Protein AF-0000000067715094 (afdb_homodimer)

Sequence (244 aa):
MAFPVTEDKILAAEETLGRRLPETLRERLLQNNGGEVIDNENNDWILHPVRDDSDRKRLVRTANDIIRETESAREWDNFPENAIAIANDGTGDLIILLPDDDAFYIWSHEDEPLIETELEDAMAFPVTEDKILAAEETLGRRLPETLRERLLQNNGGEVIDNENNDWILHPVRDDSDRKRLVRTANDIIRETESAREWDNFPENAIAIANDGTGDLIILLPDDDAFYIWSHEDEPLIETELEDA

Foldseek 3Di:
DFAADDPVLQVVVCVVLVHHADPVVSVCCRGGFWQWKAKPVRQIKTFQGGADVVDDVSNVVNVRHFVNVQVVLVPQPPPDPSKTFGIDRPPSWTWIHDPPGNWIWIDDSVPDDTDTIDIGHD/DFAADDPVLQVVVCVVLVHHAPPVVSVCCRGGFWQWKAKPVRQIKTFQGGADVVDDVSNVVNVRHFNNVQVVLVPQPPPDPSKTFGIDRPPSWTWIHDPPGNWIWIDDSVPDDTDTIDIGHD

Radius of gyration: 17.44 Å; Cα contacts (8 Å, |Δi|>4): 488; chains: 2; bounding box: 37×49×39 Å

Nearest PDB structures (foldseek):
  3d5p-assembly1_B  TM=8.021E-01  e=8.625E-04  Bacteroides fragilis NCTC 9343
  2icg-assembly1_A  TM=6.748E-01  e=9.219E-03  Listeria innocua
  6qbr-assembly1_A  TM=6.760E-01  e=6.575E-02  Saccharomyces cerevisiae
  8aj2-assembly1_A  TM=6.183E-01  e=2.344E-01  Saccharomyces cerevisiae
  8aj2-assembly2_B  TM=6.299E-01  e=6.633E-01  Saccharomyces cerevisiae

Organism: Corynebacterium glutamicum (strain ATCC 13032 / DSM 20300 / JCM 1318 / BCRC 11384 / CCUG 27702 / LMG 3730 / NBRC 12168 / NCIMB 10025 / NRRL B-2784 / 534) (NCBI:txid196627)

Solvent-accessible surface area (backbone atoms only — not comparable to full-atom values): 12878 Å² total; per-residue (Å²): 113,49,43,60,46,56,69,68,37,52,49,52,48,23,61,76,71,69,45,81,69,43,66,71,55,50,54,44,30,41,61,31,30,26,37,64,28,18,36,79,84,67,46,66,28,30,35,38,12,57,53,34,78,89,44,71,66,47,22,21,74,19,40,70,8,28,65,56,48,20,58,58,44,63,71,42,83,83,49,62,83,75,42,39,39,45,27,36,38,47,79,63,34,30,34,29,33,49,75,91,43,76,57,39,25,39,40,42,72,84,73,50,79,73,39,81,52,47,82,41,80,99,114,51,42,60,47,57,71,69,38,52,50,54,47,24,60,75,72,70,47,81,70,43,66,73,56,49,55,44,30,41,60,31,29,28,36,63,26,18,36,77,84,67,46,66,27,30,35,39,12,55,53,35,78,87,43,72,68,47,22,20,75,20,38,69,10,29,65,56,47,20,59,58,46,62,71,41,84,83,48,63,84,74,40,40,40,44,26,36,37,49,79,64,34,30,34,28,33,49,74,92,44,76,59,39,26,38,41,44,72,84,73,50,79,71,39,79,52,48,82,40,81,99

InterPro domains:
  IPR018958 Knr4/Smi1-like domain [PF09346] (4-113)
  IPR018958 Knr4/Smi1-like domain [SM00860] (4-110)
  IPR037883 Knr4/Smi1-like domain superfamily [G3DSA:3.40.1580.10] (2-121)
  IPR037883 Knr4/Smi1-like domain superfamily [SSF160631] (4-112)

Structure (mmCIF, N/CA/C/O backbone):
data_AF-0000000067715094-model_v1
#
loop_
_entity.id
_entity.type
_entity.pdbx_description
1 polymer 'Knr4/Smi1-like domain-containing protein'
#
loop_
_atom_site.group_PDB
_atom_site.id
_atom_site.type_symbol
_atom_site.label_atom_id
_atom_site.label_alt_id
_atom_site.label_comp_id
_atom_site.label_asym_id
_atom_site.label_entity_id
_atom_site.label_seq_id
_atom_site.pdbx_PDB_ins_code
_atom_site.Cartn_x
_atom_site.Cartn_y
_atom_site.Cartn_z
_atom_site.occupancy
_atom_site.B_iso_or_equiv
_atom_site.auth_seq_id
_atom_site.auth_comp_id
_atom_site.auth_asym_id
_atom_site.auth_atom_id
_atom_site.pdbx_PDB_model_num
ATOM 1 N N . MET A 1 1 ? 6.68 -4 10.086 1 64.44 1 MET A N 1
ATOM 2 C CA . MET A 1 1 ? 6.855 -3.025 11.164 1 64.44 1 MET A CA 1
ATOM 3 C C . MET A 1 1 ? 7.57 -1.777 10.648 1 64.44 1 MET A C 1
ATOM 5 O O . MET A 1 1 ? 8.422 -1.862 9.766 1 64.44 1 MET A O 1
ATOM 9 N N . ALA A 1 2 ? 7.008 -0.615 11.148 1 73.62 2 ALA A N 1
ATOM 10 C CA . ALA A 1 2 ? 7.625 0.664 10.805 1 73.62 2 ALA A CA 1
ATOM 11 C C . ALA A 1 2 ? 9.008 0.789 11.438 1 73.62 2 ALA A C 1
ATOM 13 O O . ALA A 1 2 ? 9.266 0.224 12.5 1 73.62 2 ALA A O 1
ATOM 14 N N . PHE A 1 3 ? 9.945 1.287 10.781 1 85.31 3 PHE A N 1
ATOM 15 C CA . PHE A 1 3 ? 11.328 1.468 11.211 1 85.31 3 PHE A CA 1
ATOM 16 C C . PHE A 1 3 ? 11.773 2.912 11.008 1 85.31 3 PHE A C 1
ATOM 18 O O . PHE A 1 3 ? 11.164 3.652 10.234 1 85.31 3 PHE A O 1
ATOM 25 N N . PRO A 1 4 ? 12.805 3.268 11.812 1 90 4 PRO A N 1
ATOM 26 C CA . PRO A 1 4 ? 13.305 4.633 11.641 1 90 4 PRO A CA 1
ATOM 27 C C . PRO A 1 4 ? 13.883 4.883 10.25 1 90 4 PRO A C 1
ATOM 29 O O . PRO A 1 4 ? 14.344 3.945 9.594 1 90 4 PRO A O 1
ATOM 32 N N . VAL A 1 5 ? 13.695 6.039 9.812 1 95.06 5 VAL A N 1
ATOM 33 C CA . VAL A 1 5 ? 14.297 6.449 8.547 1 95.06 5 VAL A CA 1
ATOM 34 C C . VAL A 1 5 ? 15.211 7.652 8.781 1 95.06 5 VAL A C 1
ATOM 36 O O . VAL A 1 5 ? 15.133 8.312 9.82 1 95.06 5 VAL A O 1
ATOM 39 N N . THR A 1 6 ? 16.062 7.906 7.871 1 96 6 THR A N 1
ATOM 40 C CA . THR A 1 6 ? 17 9.008 8.023 1 96 6 THR A CA 1
ATOM 41 C C . THR A 1 6 ? 16.453 10.281 7.379 1 96 6 THR A C 1
ATOM 43 O O . THR A 1 6 ? 15.578 10.219 6.516 1 96 6 THR A O 1
ATOM 46 N N . GLU A 1 7 ? 17.062 11.398 7.816 1 97.31 7 GLU A N 1
ATOM 47 C CA . GLU A 1 7 ? 16.641 12.719 7.367 1 97.31 7 GLU A CA 1
ATOM 48 C C . GLU A 1 7 ? 16.734 12.844 5.848 1 97.31 7 GLU A C 1
ATOM 50 O O . GLU A 1 7 ? 15.891 13.5 5.227 1 97.31 7 GLU A O 1
ATOM 55 N N . ASP A 1 8 ? 17.688 12.281 5.281 1 98.06 8 ASP A N 1
ATOM 56 C CA . ASP A 1 8 ? 17.891 12.414 3.844 1 98.06 8 ASP A CA 1
ATOM 57 C C . ASP A 1 8 ? 16.719 11.797 3.068 1 98.06 8 ASP A C 1
ATOM 59 O O . ASP A 1 8 ? 16.375 12.273 1.982 1 98.06 8 ASP A O 1
ATOM 63 N N . LYS A 1 9 ? 16.078 10.703 3.561 1 98.25 9 LYS A N 1
ATOM 64 C CA . LYS A 1 9 ? 14.93 10.086 2.904 1 98.25 9 LYS A CA 1
ATOM 65 C C . LYS A 1 9 ? 13.703 10.992 2.977 1 98.25 9 LYS A C 1
ATOM 67 O O . LYS A 1 9 ? 12.938 11.078 2.02 1 98.25 9 LYS A O 1
ATOM 72 N N . ILE A 1 10 ? 13.547 11.672 4.098 1 98.38 10 ILE A N 1
ATOM 73 C CA . ILE A 1 10 ? 12.438 12.609 4.262 1 98.38 10 ILE A CA 1
ATOM 74 C C . ILE A 1 10 ? 12.617 13.797 3.314 1 98.38 10 ILE A C 1
ATOM 76 O O . ILE A 1 10 ? 11.672 14.211 2.643 1 98.38 10 ILE A O 1
ATOM 80 N N . LEU A 1 11 ? 13.82 14.266 3.238 1 98.25 11 LEU A N 1
ATOM 81 C CA . LEU A 1 11 ? 14.117 15.391 2.352 1 98.25 11 LEU A CA 1
ATOM 82 C C . LEU A 1 11 ? 13.859 15.016 0.896 1 98.25 11 LEU A C 1
ATOM 84 O O . LEU A 1 11 ? 13.336 15.82 0.125 1 98.25 11 LEU A O 1
ATOM 88 N N . ALA A 1 12 ? 14.25 13.828 0.509 1 98.06 12 ALA A N 1
ATOM 89 C CA . ALA A 1 12 ? 14.016 13.352 -0.852 1 98.06 12 ALA A CA 1
ATOM 90 C C . ALA A 1 12 ? 12.531 13.312 -1.174 1 98.06 12 ALA A C 1
ATOM 92 O O . ALA A 1 12 ? 12.109 13.711 -2.266 1 98.06 12 ALA A O 1
ATOM 93 N N . ALA A 1 13 ? 11.742 12.82 -0.264 1 98.12 13 ALA A N 1
ATOM 94 C CA . ALA A 1 13 ? 10.289 12.797 -0.449 1 98.12 13 ALA A CA 1
ATOM 95 C C . ALA A 1 13 ? 9.734 14.211 -0.599 1 98.12 13 ALA A C 1
ATOM 97 O O . ALA A 1 13 ? 8.906 14.469 -1.478 1 98.12 13 ALA A O 1
ATOM 98 N N . GLU A 1 14 ? 10.188 15.109 0.302 1 98.31 14 GLU A N 1
ATOM 99 C CA . GLU A 1 14 ? 9.727 16.5 0.275 1 98.31 14 GLU A CA 1
ATOM 100 C C . GLU A 1 14 ? 10.055 17.156 -1.057 1 98.31 14 GLU A C 1
ATOM 102 O O . GLU A 1 14 ? 9.25 17.922 -1.595 1 98.31 14 GLU A O 1
ATOM 107 N N . GLU A 1 15 ? 11.203 16.875 -1.541 1 98.06 15 GLU A N 1
ATOM 108 C CA . GLU A 1 15 ? 11.602 17.406 -2.838 1 98.06 15 GLU A CA 1
ATOM 109 C C . GLU A 1 15 ? 10.672 16.922 -3.945 1 98.06 15 GLU A C 1
ATOM 111 O O . GLU A 1 15 ? 10.227 17.719 -4.781 1 98.06 15 GLU A O 1
ATOM 116 N N . THR A 1 16 ? 10.398 15.672 -3.98 1 97.25 16 THR A N 1
ATOM 117 C CA . THR A 1 16 ? 9.531 15.078 -4.992 1 97.25 16 THR A CA 1
ATOM 118 C C . THR A 1 16 ? 8.109 15.625 -4.875 1 97.25 16 THR A C 1
ATOM 120 O O . THR A 1 16 ? 7.449 15.883 -5.883 1 97.25 16 THR A O 1
ATOM 123 N N . LEU A 1 17 ? 7.613 15.797 -3.639 1 97.06 17 LEU A N 1
ATOM 124 C CA . LEU A 1 17 ? 6.254 16.25 -3.361 1 97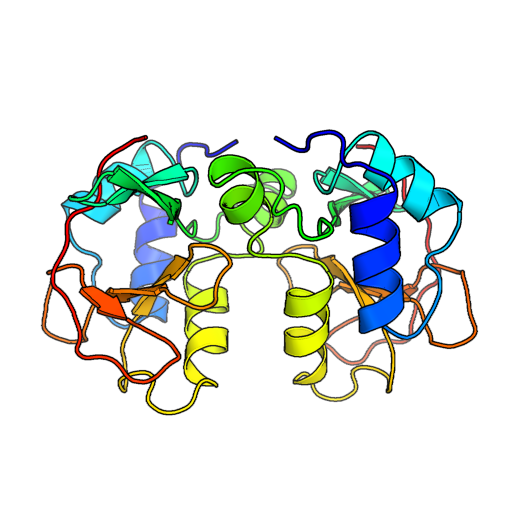.06 17 LEU A CA 1
ATOM 125 C C . LEU A 1 17 ? 6.113 17.734 -3.607 1 97.06 17 LEU A C 1
ATOM 127 O O . LEU A 1 17 ? 5 18.25 -3.756 1 97.06 17 LEU A O 1
ATOM 131 N N . GLY A 1 18 ? 7.18 18.406 -3.586 1 96.19 18 GLY A N 1
ATOM 132 C CA . GLY A 1 18 ? 7.188 19.828 -3.875 1 96.19 18 GLY A CA 1
ATOM 133 C C . GLY A 1 18 ? 6.855 20.688 -2.664 1 96.19 18 GLY A C 1
ATOM 134 O O . GLY A 1 18 ? 6.406 21.828 -2.807 1 96.19 18 GLY A O 1
ATOM 135 N N . ARG A 1 19 ? 6.938 20.156 -1.498 1 96.19 19 ARG A N 1
ATOM 136 C CA . ARG A 1 19 ? 6.734 20.906 -0.272 1 96.19 19 ARG A CA 1
ATOM 137 C C . ARG A 1 19 ? 7.324 20.188 0.931 1 96.19 19 ARG A C 1
ATOM 139 O O . ARG A 1 19 ? 7.512 18.969 0.896 1 96.19 19 ARG A O 1
ATOM 146 N N . ARG A 1 20 ? 7.551 20.984 1.959 1 96.88 20 ARG A N 1
ATOM 147 C CA . ARG A 1 20 ? 7.98 20.391 3.227 1 96.88 20 ARG A CA 1
ATOM 148 C C . ARG A 1 20 ? 6.812 19.734 3.951 1 96.88 20 ARG A C 1
ATOM 150 O O . ARG A 1 20 ? 5.688 20.234 3.916 1 96.88 20 ARG A O 1
ATOM 157 N N . LEU A 1 21 ? 7.152 18.641 4.617 1 98.12 21 LEU A N 1
ATOM 158 C CA . LEU A 1 21 ? 6.16 18.016 5.484 1 98.12 21 LEU A CA 1
ATOM 159 C C . LEU A 1 21 ? 6.078 18.719 6.828 1 98.12 21 LEU A C 1
ATOM 161 O O . LEU A 1 21 ? 7.07 19.297 7.297 1 98.12 21 LEU A O 1
ATOM 165 N N . PRO A 1 22 ? 4.848 18.719 7.395 1 98.06 22 PRO A N 1
ATOM 166 C CA . PRO A 1 22 ? 4.758 19.297 8.742 1 98.06 22 PRO A CA 1
ATOM 167 C C . PRO A 1 22 ? 5.773 18.688 9.711 1 98.06 22 PRO A C 1
ATOM 169 O O . PRO A 1 22 ? 6.066 17.484 9.633 1 98.06 22 PRO A O 1
ATOM 172 N N . GLU A 1 23 ? 6.277 19.484 10.641 1 97.12 23 GLU A N 1
ATOM 173 C CA . GLU A 1 23 ? 7.316 19.062 11.57 1 97.12 23 GLU A CA 1
ATOM 174 C C . GLU A 1 23 ? 6.871 17.828 12.359 1 97.12 23 GLU A C 1
ATOM 176 O O . GLU A 1 23 ? 7.66 16.906 12.586 1 97.12 23 GLU A O 1
ATOM 181 N N . THR A 1 24 ? 5.633 17.844 12.797 1 96.12 24 THR A N 1
ATOM 182 C CA . THR A 1 24 ? 5.105 16.734 13.57 1 96.12 24 THR A CA 1
ATOM 183 C C . THR A 1 24 ? 5.164 15.438 12.758 1 96.12 24 THR A C 1
ATOM 185 O O . THR A 1 24 ? 5.484 14.375 13.297 1 96.12 24 THR A O 1
ATOM 188 N N . LEU A 1 25 ? 4.859 15.516 11.516 1 97.69 25 LEU A N 1
ATOM 189 C CA . LEU A 1 25 ? 4.918 14.352 10.648 1 97.69 25 LEU A CA 1
ATOM 190 C C . LEU A 1 25 ? 6.359 13.922 10.406 1 97.69 25 LEU A C 1
ATOM 192 O O . LEU A 1 25 ? 6.672 12.727 10.438 1 97.69 25 LEU A O 1
ATOM 196 N N . ARG A 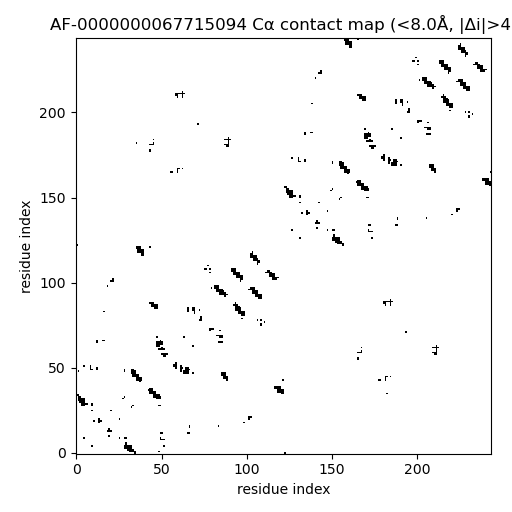1 26 ? 7.234 14.883 10.18 1 97.62 26 ARG A N 1
ATOM 197 C CA . ARG A 1 26 ? 8.656 14.594 9.992 1 97.62 26 ARG A CA 1
ATOM 198 C C . ARG A 1 26 ? 9.211 13.82 11.18 1 97.62 26 ARG A C 1
ATOM 200 O O . ARG A 1 26 ? 9.883 12.797 11.008 1 97.62 26 ARG A O 1
ATOM 207 N N . GLU A 1 27 ? 8.945 14.273 12.32 1 96.62 27 GLU A N 1
ATOM 208 C CA . GLU A 1 27 ? 9.453 13.641 13.539 1 96.62 27 GLU A CA 1
ATOM 209 C C . GLU A 1 27 ? 8.906 12.227 13.688 1 96.62 27 GLU A C 1
ATOM 211 O O . GLU A 1 27 ? 9.641 11.32 14.094 1 96.62 27 GLU A O 1
ATOM 216 N N . ARG A 1 28 ? 7.641 12.102 13.383 1 96.38 28 ARG A N 1
ATOM 217 C CA . ARG A 1 28 ? 7.023 10.781 13.477 1 96.38 28 ARG A CA 1
ATOM 218 C C . ARG A 1 28 ? 7.672 9.805 12.5 1 96.38 28 ARG A C 1
ATOM 220 O O . ARG A 1 28 ? 7.941 8.656 12.852 1 96.38 28 ARG A O 1
ATOM 227 N N . LEU A 1 29 ? 7.926 10.25 11.32 1 97.38 29 LEU A N 1
ATOM 228 C CA . LEU A 1 29 ? 8.523 9.406 10.297 1 97.38 29 LEU A CA 1
ATOM 229 C C . LEU A 1 29 ? 9.961 9.055 10.656 1 97.38 29 LEU A C 1
ATOM 231 O O . LEU A 1 29 ? 10.414 7.938 10.391 1 97.38 29 LEU A O 1
ATOM 235 N N . LEU A 1 30 ? 10.688 9.961 11.266 1 97.31 30 LEU A N 1
ATOM 236 C CA . LEU A 1 30 ? 12.062 9.719 11.68 1 97.31 30 LEU A CA 1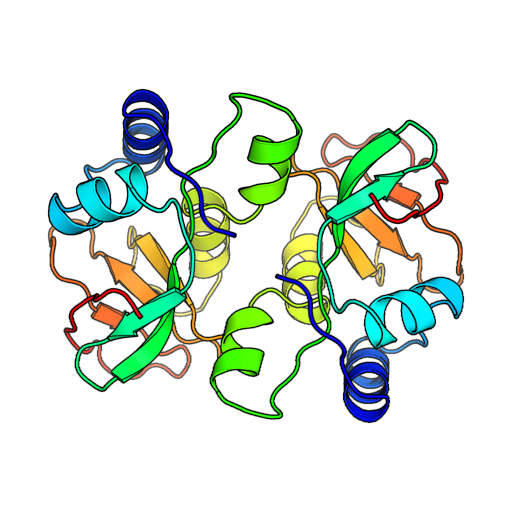
ATOM 237 C C . LEU A 1 30 ? 12.133 8.57 12.68 1 97.31 30 LEU A C 1
ATOM 239 O O . LEU A 1 30 ? 13.086 7.781 12.656 1 97.31 30 LEU A O 1
ATOM 243 N N . GLN A 1 31 ? 11.102 8.469 13.492 1 95.5 31 GLN A N 1
ATOM 244 C CA . GLN A 1 31 ? 11.086 7.453 14.531 1 95.5 31 GLN A CA 1
ATOM 245 C C . GLN A 1 31 ? 10.445 6.16 14.031 1 95.5 31 GLN A C 1
ATOM 247 O O . GLN A 1 31 ? 10.93 5.066 14.32 1 95.5 31 GLN A O 1
ATOM 252 N N . ASN A 1 32 ? 9.367 6.379 13.422 1 95.44 32 ASN A N 1
ATOM 253 C CA . ASN A 1 32 ? 8.57 5.285 12.875 1 95.44 32 ASN A CA 1
ATOM 254 C C . ASN A 1 32 ? 8.078 5.602 11.469 1 95.44 32 ASN A C 1
ATOM 256 O O . ASN A 1 32 ? 7.039 6.246 11.305 1 95.44 32 ASN A O 1
ATOM 260 N N . ASN A 1 33 ? 8.797 5.121 10.477 1 97.25 33 ASN A N 1
ATOM 261 C CA . ASN A 1 33 ? 8.5 5.391 9.078 1 97.25 33 ASN A CA 1
ATOM 262 C C . ASN A 1 33 ? 7.297 4.582 8.594 1 97.25 33 ASN A C 1
ATOM 264 O O . ASN A 1 33 ? 7.453 3.473 8.078 1 97.25 33 ASN A O 1
ATOM 268 N N . GLY A 1 34 ? 6.129 5.195 8.711 1 95.69 34 GLY A N 1
ATOM 269 C CA . GLY A 1 34 ? 4.879 4.508 8.414 1 95.69 34 GLY A CA 1
ATOM 270 C C . GLY A 1 34 ? 4.23 3.896 9.641 1 95.69 34 GLY A C 1
ATOM 271 O O . GLY A 1 34 ? 4.281 4.473 10.727 1 95.69 34 GLY A O 1
ATOM 272 N N . GLY A 1 35 ? 3.449 2.93 9.406 1 92.5 35 GLY A N 1
ATOM 273 C CA . GLY A 1 35 ? 2.832 2.238 10.523 1 92.5 35 GLY A CA 1
ATOM 274 C C . GLY A 1 35 ? 1.448 2.76 10.859 1 92.5 35 GLY A C 1
ATOM 275 O O . GLY A 1 35 ? 0.852 3.5 10.078 1 92.5 35 GLY A O 1
ATOM 276 N N . GLU A 1 36 ? 1.031 2.283 12.039 1 94.12 36 GLU A N 1
ATOM 277 C CA . GLU A 1 36 ? -0.335 2.592 12.453 1 94.12 36 GLU A CA 1
ATOM 278 C C . GLU A 1 36 ? -0.388 3.879 13.266 1 94.12 36 GLU A C 1
ATOM 280 O O . GLU A 1 36 ? 0.445 4.094 14.148 1 94.12 36 GLU A O 1
ATOM 285 N N . VAL A 1 37 ? -1.375 4.742 12.93 1 95.56 37 VAL A N 1
ATOM 286 C CA . VAL A 1 37 ? -1.654 5.965 13.68 1 95.56 37 VAL A CA 1
ATOM 287 C C . VAL A 1 37 ? -3.154 6.078 13.945 1 95.56 37 VAL A C 1
ATOM 289 O O . VAL A 1 37 ? -3.951 5.344 13.359 1 95.56 37 VAL A O 1
ATOM 292 N N . ILE A 1 38 ? -3.479 6.941 14.883 1 96.81 38 ILE A N 1
ATOM 293 C CA . ILE A 1 38 ? -4.883 7.207 15.172 1 96.81 38 ILE A CA 1
ATOM 294 C C . ILE A 1 38 ? -5.176 8.695 15 1 96.81 38 ILE A C 1
ATOM 296 O O . ILE A 1 38 ? -4.297 9.531 15.219 1 96.81 38 ILE A O 1
ATOM 300 N N . ASP A 1 39 ? -6.383 8.938 14.57 1 96.94 39 ASP A N 1
ATOM 301 C CA . ASP A 1 39 ? -6.789 10.336 14.461 1 96.94 39 ASP A CA 1
ATOM 302 C C . ASP A 1 39 ? -7.41 10.828 15.773 1 96.94 39 ASP A C 1
ATOM 304 O O . ASP A 1 39 ? -7.367 10.125 16.781 1 96.94 39 ASP A O 1
ATOM 308 N N . ASN A 1 40 ? -7.859 12.102 15.75 1 95.69 40 ASN A N 1
ATOM 309 C CA . ASN A 1 40 ? -8.359 12.711 16.984 1 95.69 40 ASN A CA 1
ATOM 310 C C . ASN A 1 40 ? -9.617 12.008 17.484 1 95.69 40 ASN A C 1
ATOM 312 O O . ASN A 1 40 ? -10.023 12.195 18.625 1 95.69 40 ASN A O 1
ATOM 316 N N . GLU A 1 41 ? -10.305 11.219 16.625 1 95.5 41 GLU A N 1
ATOM 317 C CA . GLU A 1 41 ? -11.477 10.453 17.031 1 95.5 41 GLU A CA 1
ATOM 318 C C . GLU A 1 41 ? -11.117 9 17.312 1 95.5 41 GLU A C 1
ATOM 320 O O . GLU A 1 41 ? -12 8.148 17.422 1 95.5 41 GLU A O 1
ATOM 325 N N . ASN A 1 42 ? -9.906 8.633 17.344 1 95.31 42 ASN A N 1
ATOM 326 C CA . ASN A 1 42 ? -9.352 7.328 17.672 1 95.31 42 ASN A CA 1
ATOM 327 C C . ASN A 1 42 ? -9.594 6.309 16.562 1 95.31 42 ASN A C 1
ATOM 329 O O . ASN A 1 42 ? -9.68 5.109 16.828 1 95.31 42 ASN A O 1
ATOM 333 N N . ASN A 1 43 ? -9.836 6.887 15.398 1 95.88 43 ASN A N 1
ATOM 334 C CA . ASN A 1 43 ? -9.891 5.98 14.25 1 95.88 43 ASN A CA 1
ATOM 335 C C . ASN A 1 43 ? -8.492 5.566 13.797 1 95.88 43 ASN A C 1
ATOM 337 O O . ASN A 1 43 ? -7.578 6.391 13.773 1 95.88 43 ASN A O 1
ATOM 341 N N . ASP A 1 44 ? -8.398 4.297 13.422 1 96.06 44 ASP A N 1
ATOM 342 C CA . ASP A 1 44 ? -7.117 3.752 13 1 96.06 44 ASP A CA 1
ATOM 343 C C . ASP A 1 44 ? -6.816 4.117 11.547 1 96.06 44 ASP A C 1
ATOM 345 O O . ASP A 1 44 ? -7.707 4.078 10.695 1 96.06 44 ASP A O 1
ATOM 349 N N . TRP A 1 45 ? -5.543 4.445 11.281 1 96.56 45 TRP A N 1
ATOM 350 C CA . TRP A 1 45 ? -5.023 4.734 9.945 1 96.56 45 TRP A CA 1
ATOM 351 C C . TRP A 1 45 ? -3.658 4.09 9.742 1 96.56 45 TRP A C 1
ATOM 353 O O . TRP A 1 45 ? -2.939 3.824 10.711 1 96.56 45 TRP A O 1
ATOM 363 N N . ILE A 1 46 ? -3.346 3.773 8.523 1 95.56 46 ILE A N 1
ATOM 364 C CA . ILE A 1 46 ? -1.979 3.404 8.172 1 95.56 46 ILE A CA 1
ATOM 365 C C . ILE A 1 46 ? -1.258 4.602 7.562 1 95.56 46 ILE A C 1
ATOM 367 O O . ILE A 1 46 ? -1.676 5.121 6.523 1 95.56 46 ILE A O 1
ATOM 371 N N . LEU A 1 47 ? -0.229 5.035 8.273 1 97.19 47 LEU A N 1
ATOM 372 C CA . LEU A 1 47 ? 0.611 6.121 7.781 1 97.19 47 LEU A CA 1
ATOM 373 C C . LEU A 1 47 ? 1.529 5.629 6.668 1 97.19 47 LEU A C 1
ATOM 375 O O . LEU A 1 47 ? 2.207 4.609 6.816 1 97.19 47 LEU A O 1
ATOM 379 N N . HIS A 1 48 ? 1.503 6.344 5.547 1 97.5 48 HIS A N 1
ATOM 380 C CA . HIS A 1 48 ? 2.402 5.984 4.453 1 97.5 48 HIS A CA 1
ATOM 381 C C . HIS A 1 48 ? 3.846 6.34 4.789 1 97.5 48 HIS A C 1
ATOM 383 O O . HIS A 1 48 ? 4.125 7.453 5.238 1 97.5 48 HIS A O 1
ATOM 389 N N . PRO A 1 49 ? 4.734 5.41 4.559 1 97.69 49 PRO A N 1
ATOM 390 C CA . PRO A 1 49 ? 6.148 5.719 4.785 1 97.69 49 PRO A CA 1
ATOM 391 C C . PRO A 1 49 ? 6.75 6.586 3.68 1 97.69 49 PRO A C 1
ATOM 393 O O . PRO A 1 49 ? 6.125 6.777 2.633 1 97.69 49 PRO A O 1
ATOM 396 N N . VAL A 1 50 ? 7.875 7.18 4 1 98.25 50 VAL A N 1
ATOM 397 C CA . VAL A 1 50 ? 8.711 7.684 2.918 1 98.25 50 VAL A CA 1
ATOM 398 C C . VAL A 1 50 ? 9.602 6.559 2.391 1 98.25 50 VAL A C 1
ATOM 400 O O . VAL A 1 50 ? 9.977 5.652 3.137 1 98.25 50 VAL A O 1
ATOM 403 N N . ARG A 1 51 ? 9.898 6.684 1.142 1 97.38 51 ARG A N 1
ATOM 404 C CA . ARG A 1 51 ? 10.727 5.668 0.5 1 97.38 51 ARG A CA 1
ATOM 405 C C . ARG A 1 51 ? 12.102 5.59 1.154 1 97.38 51 ARG A C 1
ATOM 407 O O . ARG A 1 51 ? 12.727 6.617 1.42 1 97.38 51 ARG A O 1
ATOM 414 N N . ASP A 1 52 ? 12.523 4.395 1.503 1 97.38 52 ASP A N 1
ATOM 415 C CA . ASP A 1 52 ? 13.844 4.137 2.064 1 97.38 52 ASP A CA 1
ATOM 416 C C . ASP A 1 52 ? 14.617 3.129 1.218 1 97.38 52 ASP A C 1
ATOM 418 O O . ASP A 1 52 ? 14.414 1.919 1.349 1 97.38 52 ASP A O 1
ATOM 422 N N . ASP A 1 53 ? 15.492 3.629 0.418 1 94.94 53 ASP A N 1
ATOM 423 C CA . ASP A 1 53 ? 16.234 2.775 -0.496 1 94.94 53 ASP A CA 1
ATOM 424 C C . ASP A 1 53 ? 17.625 2.465 0.06 1 94.94 53 ASP A C 1
ATOM 426 O O . ASP A 1 53 ? 18.562 2.221 -0.701 1 94.94 53 ASP A O 1
ATOM 430 N N . SER A 1 54 ? 17.781 2.557 1.416 1 94.81 54 SER A N 1
ATOM 431 C CA . SER A 1 54 ? 19.078 2.297 2.041 1 94.81 54 SER A CA 1
ATOM 432 C C . SER A 1 54 ? 19.5 0.845 1.849 1 94.81 54 SER A C 1
ATOM 434 O O . SER A 1 54 ? 20.703 0.543 1.799 1 94.81 54 SER A O 1
ATOM 436 N N . ASP A 1 55 ? 18.594 -0.071 1.873 1 93.31 55 ASP A N 1
ATOM 437 C CA . ASP A 1 55 ? 18.812 -1.462 1.492 1 93.31 55 ASP A CA 1
ATOM 438 C C . ASP A 1 55 ? 17.562 -2.07 0.873 1 93.31 55 ASP A C 1
ATOM 440 O O . ASP A 1 55 ? 16.5 -1.441 0.864 1 93.31 55 ASP A O 1
ATOM 444 N N . ARG A 1 56 ? 17.734 -3.264 0.335 1 91.88 56 ARG A N 1
ATOM 445 C CA . ARG A 1 56 ? 16.672 -3.889 -0.44 1 91.88 56 ARG A CA 1
ATOM 446 C C . ARG A 1 56 ? 15.445 -4.148 0.426 1 91.88 56 ARG A C 1
ATOM 448 O O . ARG A 1 56 ? 14.312 -3.926 -0.01 1 91.88 56 ARG A O 1
ATOM 455 N N . LYS A 1 57 ? 15.609 -4.617 1.626 1 91.31 57 LYS A N 1
ATOM 456 C CA . LYS A 1 57 ? 14.5 -4.93 2.527 1 91.31 57 LYS A CA 1
ATOM 457 C C . LYS A 1 57 ? 13.703 -3.676 2.875 1 91.31 57 LYS A C 1
ATOM 459 O O . LYS A 1 57 ? 12.469 -3.693 2.861 1 91.31 57 LYS A O 1
ATOM 464 N N . ARG A 1 58 ? 14.406 -2.6 3.164 1 93.5 58 ARG A N 1
ATOM 465 C CA . ARG A 1 58 ? 13.75 -1.336 3.482 1 93.5 58 ARG A CA 1
ATOM 466 C C . ARG A 1 58 ? 13.031 -0.772 2.266 1 93.5 58 ARG A C 1
ATOM 468 O O . ARG A 1 58 ? 11.938 -0.216 2.389 1 93.5 58 ARG A O 1
ATOM 475 N N . LEU A 1 59 ? 13.633 -0.935 1.127 1 95.12 59 LEU A N 1
ATOM 476 C CA . LEU A 1 59 ? 12.992 -0.49 -0.105 1 95.12 59 LEU A CA 1
ATOM 477 C C . LEU A 1 59 ? 11.664 -1.204 -0.314 1 95.12 59 LEU A C 1
ATOM 479 O O . LEU A 1 59 ? 10.641 -0.562 -0.577 1 95.12 59 LEU A O 1
ATOM 483 N N . VAL A 1 60 ? 11.68 -2.445 -0.155 1 94.12 60 VAL A N 1
ATOM 484 C CA . VAL A 1 60 ? 10.5 -3.279 -0.358 1 94.12 60 VAL A CA 1
ATOM 485 C C . VAL A 1 60 ? 9.438 -2.934 0.685 1 94.12 60 VAL A C 1
ATOM 487 O O . VAL A 1 60 ? 8.258 -2.82 0.36 1 94.12 60 VAL A O 1
ATOM 490 N N . ARG A 1 61 ? 9.891 -2.678 1.885 1 92.69 61 ARG A N 1
ATOM 491 C CA . ARG A 1 61 ? 8.977 -2.402 2.988 1 92.69 61 ARG A CA 1
ATOM 492 C C . ARG A 1 61 ? 8.336 -1.026 2.838 1 92.69 61 ARG A C 1
ATOM 494 O O . ARG A 1 61 ? 7.32 -0.736 3.475 1 92.69 61 ARG A O 1
ATOM 501 N N . THR A 1 62 ? 8.93 -0.172 2.049 1 96 62 THR A N 1
ATOM 502 C CA . THR A 1 62 ? 8.398 1.174 1.854 1 96 62 THR A CA 1
ATOM 503 C C . THR A 1 62 ? 7.887 1.352 0.427 1 96 62 THR A C 1
ATOM 505 O O . THR A 1 62 ? 7.816 2.475 -0.078 1 96 62 THR A O 1
ATOM 508 N N . ALA A 1 63 ? 7.551 0.172 -0.211 1 94 63 ALA A N 1
ATOM 509 C CA . ALA A 1 63 ? 7.102 0.186 -1.602 1 94 63 ALA A CA 1
ATOM 510 C C . ALA A 1 63 ? 5.855 1.05 -1.768 1 94 63 ALA A C 1
ATOM 512 O O . ALA A 1 63 ? 5.691 1.724 -2.787 1 94 63 ALA A O 1
ATOM 513 N N . ASN A 1 64 ? 4.98 1.027 -0.761 1 94.31 64 ASN A N 1
ATOM 514 C CA . ASN A 1 64 ? 3.787 1.865 -0.776 1 94.31 64 ASN A CA 1
ATOM 515 C C . ASN A 1 64 ? 4.004 3.162 -0.002 1 94.31 64 ASN A C 1
ATOM 517 O O . ASN A 1 64 ? 3.305 3.43 0.978 1 94.31 64 ASN A O 1
ATOM 521 N N . ASP A 1 65 ? 4.91 3.971 -0.551 1 96.81 65 ASP A N 1
ATOM 522 C CA . ASP A 1 65 ? 5.336 5.184 0.139 1 96.81 65 ASP A CA 1
ATOM 523 C C . ASP A 1 65 ? 4.398 6.348 -0.168 1 96.81 65 ASP A C 1
ATOM 525 O O . ASP A 1 65 ? 3.457 6.207 -0.953 1 96.81 65 ASP A O 1
ATOM 529 N N . ILE A 1 66 ? 4.668 7.484 0.434 1 98.12 66 ILE A N 1
ATOM 530 C CA . ILE A 1 66 ? 3.803 8.656 0.382 1 98.12 66 ILE A CA 1
ATOM 531 C C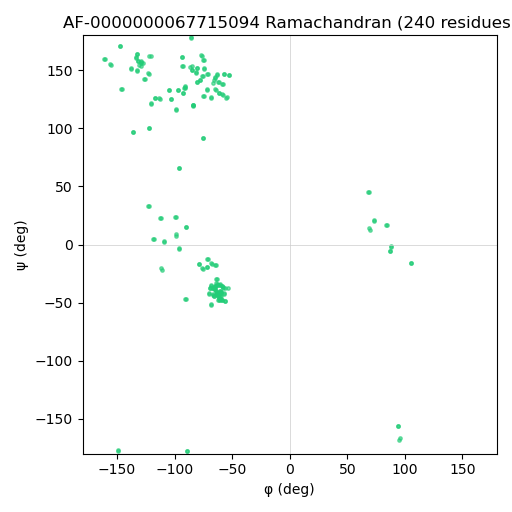 . ILE A 1 66 ? 3.672 9.141 -1.061 1 98.12 66 ILE A C 1
ATOM 533 O O . ILE A 1 66 ? 2.598 9.57 -1.482 1 98.12 66 ILE A O 1
ATOM 537 N N . ILE A 1 67 ? 4.734 9.016 -1.826 1 97.06 67 ILE A N 1
ATOM 538 C CA . ILE A 1 67 ? 4.715 9.5 -3.203 1 97.06 67 ILE A CA 1
ATOM 539 C C . ILE A 1 67 ? 3.775 8.633 -4.039 1 97.06 67 ILE A C 1
ATOM 541 O O . ILE A 1 67 ? 2.887 9.156 -4.719 1 97.06 67 ILE A O 1
ATOM 545 N N . ARG A 1 68 ? 3.969 7.379 -3.979 1 94.75 68 ARG A N 1
ATOM 546 C CA . ARG A 1 68 ? 3.139 6.445 -4.73 1 94.75 68 ARG A CA 1
ATOM 547 C C . ARG A 1 68 ? 1.67 6.586 -4.348 1 94.75 68 ARG A C 1
ATOM 549 O O . ARG A 1 68 ? 0.797 6.633 -5.219 1 94.75 68 ARG A O 1
ATOM 556 N N . GLU A 1 69 ? 1.387 6.621 -3.059 1 96.12 69 GLU A N 1
ATOM 557 C CA . GLU A 1 69 ? 0.015 6.715 -2.566 1 96.12 69 GLU A CA 1
ATOM 558 C C . GLU A 1 69 ? -0.63 8.039 -2.973 1 96.12 69 GLU A C 1
ATOM 560 O O . GLU A 1 69 ? -1.826 8.086 -3.266 1 96.12 69 GLU A O 1
ATOM 565 N N . THR A 1 70 ? 0.149 9.094 -2.975 1 97.31 70 THR A N 1
ATOM 566 C CA . THR A 1 70 ? -0.351 10.391 -3.414 1 97.31 70 THR A CA 1
ATOM 567 C C . THR A 1 70 ? -0.697 10.359 -4.898 1 97.31 70 THR A C 1
ATOM 569 O O . THR A 1 70 ? -1.75 10.859 -5.305 1 97.31 70 THR A O 1
ATOM 572 N N . GLU A 1 71 ? 0.17 9.773 -5.707 1 93.81 71 GLU A N 1
ATOM 573 C CA . GLU A 1 71 ? -0.09 9.664 -7.137 1 93.81 71 GLU A CA 1
ATOM 574 C C . GLU A 1 71 ? -1.353 8.852 -7.41 1 93.81 71 GLU A C 1
ATOM 576 O O . GLU A 1 71 ? -2.16 9.219 -8.266 1 93.81 71 GLU A O 1
ATOM 581 N N . SER A 1 72 ? -1.509 7.809 -6.703 1 92.56 72 SER A N 1
ATOM 582 C CA . SER A 1 72 ? -2.713 6.996 -6.824 1 92.56 72 SER A CA 1
ATOM 583 C C . SER A 1 72 ? -3.957 7.785 -6.434 1 92.56 72 SER A C 1
ATOM 585 O O . SER A 1 72 ? -4.996 7.684 -7.086 1 92.56 72 SER A O 1
ATOM 587 N N . ALA A 1 73 ? -3.854 8.57 -5.34 1 94.81 73 ALA A N 1
ATOM 588 C CA . ALA A 1 73 ? -4.98 9.352 -4.84 1 94.81 73 ALA A CA 1
ATOM 589 C C . ALA A 1 73 ? -5.41 10.406 -5.859 1 94.81 73 ALA A C 1
ATOM 591 O O . ALA A 1 73 ? -6.594 10.734 -5.957 1 94.81 73 ALA A O 1
ATOM 592 N N . ARG A 1 74 ? -4.5 10.836 -6.609 1 93.5 74 ARG A N 1
ATOM 593 C CA . ARG A 1 74 ? -4.762 11.891 -7.582 1 93.5 74 ARG A CA 1
ATOM 594 C C . ARG A 1 74 ? -5.684 11.398 -8.695 1 93.5 74 ARG A C 1
ATOM 596 O O . ARG A 1 74 ? -6.25 12.195 -9.438 1 93.5 74 ARG A O 1
ATOM 603 N N . GLU A 1 75 ? -5.805 10.094 -8.781 1 89.12 75 GLU A N 1
ATOM 604 C CA . GLU A 1 75 ? -6.688 9.516 -9.789 1 89.12 75 GLU A CA 1
ATOM 605 C C . GLU A 1 75 ? -8.148 9.586 -9.352 1 89.12 75 GLU A C 1
ATOM 607 O O . GLU A 1 75 ? -9.055 9.383 -10.164 1 89.12 75 GLU A O 1
ATOM 612 N N . TRP A 1 76 ? -8.383 9.805 -8.062 1 89.56 76 TRP A N 1
ATOM 613 C CA . TRP A 1 76 ? -9.75 9.914 -7.562 1 89.56 76 TRP A CA 1
ATOM 614 C C . TRP A 1 76 ? -10.391 11.227 -8.016 1 89.56 76 TRP A C 1
ATOM 616 O O . TRP A 1 76 ? -9.734 12.266 -8.031 1 89.56 76 TRP A O 1
ATOM 626 N N . ASP A 1 77 ? -11.695 11.031 -8.211 1 87.44 77 ASP A N 1
ATOM 627 C CA . ASP A 1 77 ? -12.445 12.242 -8.547 1 87.44 77 ASP A CA 1
ATOM 628 C C . ASP A 1 77 ? -12.508 13.195 -7.352 1 87.44 77 ASP A C 1
ATOM 630 O O . ASP A 1 77 ? -12.633 12.758 -6.207 1 87.44 77 ASP A O 1
ATOM 634 N N . ASN A 1 78 ? -12.148 14.375 -7.469 1 91 78 ASN A N 1
ATOM 635 C CA . ASN A 1 78 ? -12.344 15.438 -6.488 1 91 78 ASN A CA 1
ATOM 636 C C . ASN A 1 78 ? -11.195 15.484 -5.48 1 91 78 ASN A C 1
ATOM 638 O O . ASN A 1 78 ? -11.312 16.125 -4.434 1 91 78 ASN A O 1
ATOM 642 N N . PHE A 1 79 ? -10.25 14.508 -5.672 1 95.88 79 PHE A N 1
ATOM 643 C CA . PHE A 1 79 ? -9.07 14.695 -4.844 1 95.88 79 PHE A CA 1
ATOM 644 C C . PHE A 1 79 ? -8.477 16.078 -5.055 1 95.88 79 PHE A C 1
ATOM 646 O O . PHE A 1 79 ? -8.234 16.5 -6.191 1 95.88 79 PHE A O 1
ATOM 653 N N . PRO A 1 80 ? -8.266 16.844 -3.967 1 96.25 80 PRO A N 1
ATOM 654 C CA . PRO A 1 80 ? -7.828 18.234 -4.137 1 96.25 80 PRO A CA 1
ATOM 655 C C . PRO A 1 80 ? -6.516 18.344 -4.906 1 96.25 80 PRO A C 1
ATOM 657 O O . PRO A 1 80 ? -5.586 17.578 -4.672 1 96.25 80 PRO A O 1
ATOM 660 N N . GLU A 1 81 ? -6.48 19.297 -5.777 1 95 81 GLU A N 1
ATOM 661 C CA . GLU A 1 81 ? -5.273 19.547 -6.562 1 95 81 GLU A CA 1
ATOM 662 C C . GLU A 1 81 ? -4.074 19.828 -5.66 1 95 81 GLU A C 1
ATOM 664 O O . GLU A 1 81 ? -4.18 20.609 -4.715 1 95 81 GLU A O 1
ATOM 669 N N . ASN A 1 82 ? -2.975 19.125 -5.887 1 95.81 82 ASN A N 1
ATOM 670 C CA . ASN A 1 82 ? -1.684 19.312 -5.238 1 95.81 82 ASN A CA 1
ATOM 671 C C . ASN A 1 82 ? -1.73 18.906 -3.77 1 95.81 82 ASN A C 1
ATOM 673 O O . ASN A 1 82 ? -0.862 19.281 -2.982 1 95.81 82 ASN A O 1
ATOM 677 N N . ALA A 1 83 ? -2.814 18.188 -3.389 1 98.06 83 ALA A N 1
ATOM 678 C CA . ALA A 1 83 ? -2.836 17.609 -2.047 1 98.06 83 ALA A CA 1
ATOM 679 C C . ALA A 1 83 ? -1.926 16.391 -1.959 1 98.06 83 ALA A C 1
ATOM 681 O O . ALA A 1 83 ? -1.529 15.828 -2.984 1 98.06 83 ALA A O 1
ATOM 682 N N . ILE A 1 84 ? -1.536 16.078 -0.743 1 98.5 84 ILE A N 1
ATOM 683 C CA . ILE A 1 84 ? -0.684 14.93 -0.468 1 98.5 84 ILE A CA 1
ATOM 684 C C . ILE A 1 84 ? -1.437 13.93 0.404 1 98.5 84 ILE A C 1
ATOM 686 O O . ILE A 1 84 ? -1.991 14.297 1.443 1 98.5 84 ILE A O 1
ATOM 690 N N . ALA A 1 85 ? -1.516 12.688 -0.035 1 98.25 85 ALA A N 1
ATOM 691 C CA . ALA A 1 85 ? -2.115 11.617 0.759 1 98.25 85 ALA A CA 1
ATOM 692 C C . ALA A 1 85 ? -1.107 11.031 1.744 1 98.25 85 ALA A C 1
ATOM 694 O O . ALA A 1 85 ? -0.114 10.422 1.339 1 98.25 85 ALA A O 1
ATOM 695 N N . ILE A 1 86 ? -1.389 11.109 3.027 1 98.31 86 ILE A N 1
ATOM 696 C CA . ILE A 1 86 ? -0.347 10.734 3.977 1 98.31 86 ILE A CA 1
ATOM 697 C C . ILE A 1 86 ? -0.747 9.453 4.703 1 98.31 86 ILE A C 1
ATOM 699 O O . ILE A 1 86 ? 0.094 8.789 5.312 1 98.31 86 ILE A O 1
ATOM 703 N N . ALA A 1 87 ? -2.074 9.117 4.715 1 97.88 87 ALA A N 1
ATOM 704 C CA . ALA A 1 87 ? -2.539 7.902 5.379 1 97.88 87 ALA A CA 1
ATOM 705 C C . ALA A 1 87 ? -3.861 7.422 4.789 1 97.88 87 ALA A C 1
ATOM 707 O O . ALA A 1 87 ? -4.594 8.203 4.18 1 97.88 87 ALA A O 1
ATOM 708 N N . ASN A 1 88 ? -4.117 6.168 4.906 1 97 88 ASN A N 1
ATOM 709 C CA . ASN A 1 88 ? -5.391 5.613 4.465 1 97 88 ASN A CA 1
ATOM 710 C C . ASN A 1 88 ? -5.988 4.676 5.508 1 97 88 ASN A C 1
ATOM 712 O O . ASN A 1 88 ? -5.297 4.258 6.441 1 97 88 ASN A O 1
ATOM 716 N N . ASP A 1 89 ? -7.273 4.426 5.422 1 95.69 89 ASP A N 1
ATOM 717 C CA . ASP A 1 89 ? -7.938 3.609 6.434 1 95.69 89 ASP A CA 1
ATOM 718 C C . ASP A 1 89 ? -8.516 2.336 5.82 1 95.69 89 ASP A C 1
ATOM 720 O O . ASP A 1 89 ? -9.289 1.623 6.465 1 95.69 89 ASP A O 1
ATOM 724 N N . GLY A 1 90 ? -8.25 2.127 4.539 1 93.38 90 GLY A N 1
ATOM 725 C CA . GLY A 1 90 ? -8.703 0.912 3.881 1 93.38 90 GLY A CA 1
ATOM 726 C C . GLY A 1 90 ? -10.117 1.023 3.328 1 93.38 90 GLY A C 1
ATOM 727 O O . GLY A 1 90 ? -10.594 0.111 2.65 1 93.38 90 GLY A O 1
ATOM 728 N N . THR A 1 91 ? -10.797 2.121 3.588 1 92.75 91 THR A N 1
ATOM 729 C CA . THR A 1 91 ? -12.172 2.271 3.111 1 92.75 91 THR A CA 1
ATOM 730 C C . THR A 1 91 ? -12.242 3.307 1.994 1 92.75 91 THR A C 1
ATOM 732 O O . THR A 1 91 ? -13.328 3.59 1.473 1 92.75 91 THR A O 1
ATOM 735 N N . GLY A 1 92 ? -11.133 3.824 1.623 1 92.5 92 GLY A N 1
ATOM 736 C CA . GLY A 1 92 ? -11.102 4.828 0.571 1 92.5 92 GLY A CA 1
ATOM 737 C C . GLY A 1 92 ? -10.859 6.23 1.094 1 92.5 92 GLY A C 1
ATOM 738 O O . GLY A 1 92 ? -10.547 7.141 0.323 1 92.5 92 GLY A O 1
ATOM 739 N N . ASP A 1 93 ? -11.039 6.398 2.365 1 95.69 93 ASP A N 1
ATOM 740 C CA . ASP A 1 93 ? -10.766 7.703 2.959 1 95.69 93 ASP A CA 1
ATOM 741 C C . ASP A 1 93 ? -9.273 7.891 3.211 1 95.69 93 ASP A C 1
ATOM 743 O O . ASP A 1 93 ? -8.547 6.918 3.434 1 95.69 93 ASP A O 1
ATOM 747 N N . LEU A 1 94 ? -8.891 9.125 3.168 1 97.81 94 LEU A N 1
ATOM 748 C CA . LEU A 1 94 ? -7.48 9.461 3.314 1 97.81 94 LEU A CA 1
ATOM 749 C C . LEU A 1 94 ? -7.289 10.594 4.312 1 97.81 94 LEU A C 1
ATOM 751 O O . LEU A 1 94 ? -8.188 11.422 4.5 1 97.81 94 LEU A O 1
ATOM 755 N N . ILE A 1 95 ? -6.18 10.594 4.969 1 98.44 95 ILE A N 1
ATOM 756 C CA . ILE A 1 95 ? -5.688 11.812 5.598 1 98.44 95 ILE A CA 1
ATOM 757 C C . ILE A 1 95 ? -4.75 12.547 4.641 1 98.44 95 ILE A C 1
ATOM 759 O O . ILE A 1 95 ? -3.83 11.945 4.082 1 98.44 95 ILE A O 1
ATOM 763 N N . ILE A 1 96 ? -5.02 13.805 4.492 1 98.62 96 ILE A N 1
ATOM 764 C CA . ILE A 1 96 ? -4.281 14.508 3.449 1 98.62 96 ILE A CA 1
ATOM 765 C C . ILE A 1 96 ? -3.711 15.812 4.008 1 98.62 96 ILE A C 1
ATOM 767 O O . ILE A 1 96 ? -4.109 16.266 5.086 1 98.62 96 ILE A O 1
ATOM 771 N N . LEU A 1 97 ? -2.695 16.297 3.357 1 98.5 97 LEU A N 1
ATOM 772 C CA . LEU A 1 97 ? -2.184 17.656 3.5 1 98.5 97 LEU A CA 1
ATOM 773 C C . LEU A 1 97 ? -2.58 18.516 2.303 1 98.5 97 LEU A C 1
ATOM 775 O O . LEU A 1 97 ? -2.424 18.094 1.154 1 98.5 97 LEU A O 1
ATOM 779 N N . LEU A 1 98 ? -3.064 19.672 2.58 1 97.75 98 LEU A N 1
ATOM 780 C CA . LEU A 1 98 ? -3.336 20.641 1.515 1 97.75 98 LEU A CA 1
ATOM 781 C C . LEU A 1 98 ? -2.084 21.438 1.174 1 97.75 98 LEU A C 1
ATOM 783 O O . LEU A 1 98 ? -1.159 21.531 1.985 1 97.75 98 LEU A O 1
ATOM 787 N N . PRO A 1 99 ? -1.93 21.969 -0.062 1 95.38 99 PRO A N 1
ATOM 788 C CA . PRO A 1 99 ? -0.699 22.594 -0.539 1 95.38 99 PRO A CA 1
ATOM 789 C C . PRO A 1 99 ? -0.231 23.734 0.367 1 95.38 99 PRO A C 1
ATOM 791 O O . PRO A 1 99 ? 0.972 23.906 0.585 1 95.38 99 PRO A O 1
ATOM 794 N N . ASP A 1 100 ? -0.957 24.484 0.907 1 93.25 100 ASP A N 1
ATOM 795 C CA . ASP A 1 100 ? -0.515 25.641 1.679 1 93.25 100 ASP A CA 1
ATOM 796 C C . ASP A 1 100 ? -1.031 25.578 3.115 1 93.25 100 ASP A C 1
ATOM 798 O O . ASP A 1 100 ? -1.322 26.609 3.725 1 93.25 100 ASP A O 1
ATOM 802 N N . ASP A 1 101 ? -1.119 24.359 3.547 1 96 101 ASP A N 1
ATOM 803 C CA . ASP A 1 101 ? -1.649 24.156 4.891 1 96 101 ASP A CA 1
ATOM 804 C C . ASP A 1 101 ? -0.978 22.969 5.57 1 96 101 ASP A C 1
ATOM 806 O O . ASP A 1 101 ? -0.815 21.906 4.965 1 96 101 ASP A O 1
ATOM 810 N N . ASP A 1 102 ? -0.569 23.125 6.797 1 97.19 102 ASP A N 1
ATOM 811 C CA . ASP A 1 102 ? 0.152 22.078 7.504 1 97.19 102 ASP A CA 1
ATOM 812 C C . ASP A 1 102 ? -0.796 21.25 8.367 1 97.19 102 ASP A C 1
ATOM 814 O O . ASP A 1 102 ? -0.378 20.281 9 1 97.19 102 ASP A O 1
ATOM 818 N N . ALA A 1 103 ? -2.045 21.656 8.359 1 97.75 103 ALA A N 1
ATOM 819 C CA . ALA A 1 103 ? -3.02 20.875 9.102 1 97.75 103 ALA A CA 1
ATOM 820 C C . ALA A 1 103 ? -3.35 19.578 8.367 1 97.75 103 ALA A C 1
ATOM 822 O O . ALA A 1 103 ? -3.244 19.5 7.141 1 97.75 103 ALA A O 1
ATOM 823 N N . PHE A 1 104 ? -3.707 18.578 9.156 1 98.44 104 PHE A N 1
ATOM 824 C CA . PHE A 1 104 ? -4.152 17.312 8.586 1 98.44 104 PHE A CA 1
ATOM 825 C C . PHE A 1 104 ? -5.66 17.312 8.383 1 98.44 104 PHE A C 1
ATOM 827 O O . PHE A 1 104 ? -6.41 17.781 9.242 1 98.44 104 PHE A O 1
ATOM 834 N N . TYR A 1 105 ? -6.113 16.828 7.234 1 98.38 105 TYR A N 1
ATOM 835 C CA . TYR A 1 105 ? -7.543 16.75 6.945 1 98.38 105 TYR A CA 1
ATOM 836 C C . TYR A 1 105 ? -7.941 15.328 6.555 1 98.38 105 TYR A C 1
ATOM 838 O O . TYR A 1 105 ? -7.184 14.625 5.875 1 98.38 105 TYR A O 1
ATOM 846 N N . ILE A 1 106 ? -9.094 14.945 6.988 1 98.06 106 ILE A N 1
ATOM 847 C CA . ILE A 1 106 ? -9.711 13.719 6.477 1 98.06 106 ILE A CA 1
ATOM 848 C C . ILE A 1 106 ? -10.445 14.016 5.172 1 98.06 106 ILE A C 1
ATOM 850 O O . ILE A 1 106 ? -11.289 14.906 5.121 1 98.06 106 ILE A O 1
ATOM 854 N N . TRP A 1 107 ? -10.031 13.367 4.16 1 98.06 107 TRP A N 1
ATOM 855 C CA . TRP A 1 107 ? -10.68 13.43 2.857 1 98.06 107 TRP A CA 1
ATOM 856 C C . TRP A 1 107 ? -11.516 12.18 2.605 1 98.06 107 TRP A C 1
ATOM 858 O O . TRP A 1 107 ? -11.031 11.055 2.744 1 98.06 107 TRP A O 1
ATOM 868 N N . SER A 1 108 ? -12.82 12.414 2.297 1 95.88 108 SER A N 1
ATOM 869 C CA . SER A 1 108 ? -13.734 11.32 2.012 1 95.88 108 SER A CA 1
ATOM 870 C C . SER A 1 108 ? -13.883 11.094 0.511 1 95.88 108 SER A C 1
ATOM 872 O O . SER A 1 108 ? -14.109 12.039 -0.245 1 95.88 108 SER A O 1
ATOM 874 N N . HIS A 1 109 ? -13.781 9.82 0.116 1 91.25 109 HIS A N 1
ATOM 875 C CA . HIS A 1 109 ? -13.945 9.508 -1.3 1 91.25 109 HIS A CA 1
ATOM 876 C C . HIS A 1 109 ? -15.391 9.664 -1.74 1 91.25 109 HIS A C 1
ATOM 878 O O . HIS A 1 109 ? -15.688 9.672 -2.939 1 91.25 109 HIS A O 1
ATOM 884 N N . GLU A 1 110 ? -16.312 9.789 -0.854 1 89.94 110 GLU A N 1
ATOM 885 C CA . GLU A 1 110 ? -17.719 9.984 -1.158 1 89.94 110 GLU A CA 1
ATOM 886 C C . GLU A 1 110 ? -18.062 11.469 -1.264 1 89.94 110 GLU A C 1
ATOM 888 O O . GLU A 1 110 ? -19.25 11.844 -1.243 1 89.94 110 GLU A O 1
ATOM 893 N N . ASP A 1 111 ? -17.125 12.273 -1.376 1 85.75 111 ASP A N 1
ATOM 894 C CA . ASP A 1 111 ? -17.297 13.703 -1.608 1 85.75 111 ASP A CA 1
ATOM 895 C C . ASP A 1 111 ? -17.906 14.391 -0.388 1 85.75 111 ASP A C 1
ATOM 897 O O . ASP A 1 111 ? -18.797 15.234 -0.523 1 85.75 111 ASP A O 1
ATOM 901 N N . GLU A 1 112 ? -17.453 14.109 0.736 1 89.88 112 GLU A N 1
ATOM 902 C CA . GLU A 1 112 ? -17.797 14.805 1.975 1 89.88 112 GLU A CA 1
ATOM 903 C C . GLU A 1 112 ? -16.797 15.922 2.273 1 89.88 112 GLU A C 1
ATOM 905 O O . GLU A 1 112 ? -15.695 15.938 1.733 1 89.88 112 GLU A O 1
ATOM 910 N N . PRO A 1 113 ? -17.281 16.922 3.002 1 93.38 113 PRO A N 1
ATOM 911 C CA . PRO A 1 113 ? -16.375 18.031 3.355 1 93.38 113 PRO A CA 1
ATOM 912 C C . PRO A 1 113 ? -15.141 17.547 4.105 1 93.38 113 PRO A C 1
ATOM 914 O O . PRO A 1 113 ? -15.195 16.562 4.844 1 93.38 113 PRO A O 1
ATOM 917 N N . LEU A 1 114 ? -14.055 18.266 3.838 1 96.69 114 LEU A N 1
ATOM 918 C CA . LEU A 1 114 ? -12.828 17.984 4.578 1 96.69 114 LEU A CA 1
ATOM 919 C C . LEU A 1 114 ? -13.023 18.234 6.07 1 96.69 114 LEU A C 1
ATOM 921 O O . LEU A 1 114 ? -13.664 19.203 6.465 1 96.69 114 LEU A O 1
ATOM 925 N N . ILE A 1 115 ? -12.469 17.375 6.867 1 97.38 115 ILE A N 1
ATOM 926 C CA . ILE A 1 115 ? -12.5 17.531 8.32 1 97.38 115 ILE A CA 1
ATOM 927 C C . ILE A 1 115 ? -11.078 17.609 8.867 1 97.38 115 ILE A C 1
ATOM 929 O O . ILE A 1 115 ? -10.273 16.703 8.641 1 97.38 115 ILE A O 1
ATOM 933 N N . GLU A 1 116 ? -10.828 18.688 9.516 1 98.06 116 GLU A N 1
ATOM 934 C CA . GLU A 1 116 ? -9.508 18.797 10.133 1 98.06 116 GLU A CA 1
ATOM 935 C C . GLU A 1 116 ? -9.32 17.75 11.227 1 98.06 116 GLU A C 1
ATOM 937 O O . GLU A 1 116 ? -10.258 17.453 11.977 1 98.06 116 GLU A O 1
ATOM 942 N N . THR A 1 117 ? -8.07 17.203 11.367 1 98.19 117 THR A N 1
ATOM 943 C CA . THR A 1 117 ? -7.805 16.156 12.359 1 98.19 117 THR A CA 1
ATOM 944 C C . THR A 1 117 ? -6.363 16.25 12.852 1 98.19 117 THR A C 1
ATOM 946 O O . THR A 1 117 ? -5.664 17.219 12.586 1 98.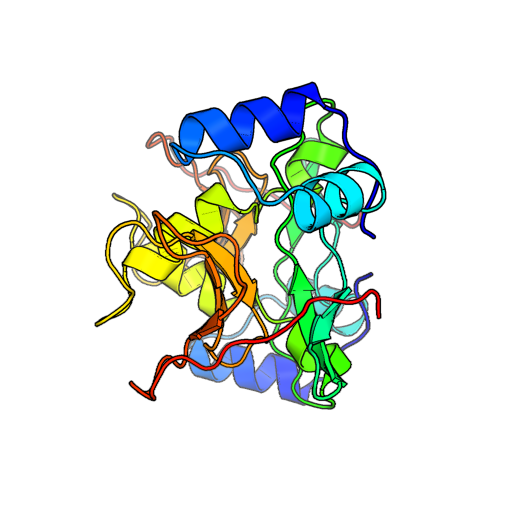19 117 THR A O 1
ATOM 949 N N . GLU A 1 118 ? -5.992 15.32 13.719 1 96.06 118 GLU A N 1
ATOM 950 C CA . GLU A 1 118 ? -4.633 15.164 14.234 1 96.06 118 GLU A CA 1
ATOM 951 C C . GLU A 1 118 ? -4.148 13.727 14.094 1 96.06 118 GLU A C 1
ATOM 953 O O . GLU A 1 118 ? -4.945 12.82 13.852 1 96.06 118 GLU A O 1
ATOM 958 N N . LEU A 1 119 ? -2.893 13.57 14.078 1 95.12 119 LEU A N 1
ATOM 959 C CA . LEU A 1 119 ? -2.283 12.242 14.023 1 95.12 119 LEU A CA 1
ATOM 960 C C . LEU A 1 119 ? -1.544 11.93 15.32 1 95.12 119 LEU A C 1
ATOM 962 O O . LEU A 1 119 ? -0.741 12.742 15.797 1 95.12 119 LEU A O 1
ATOM 966 N N . GLU A 1 120 ? -1.912 10.852 15.867 1 92.81 120 GLU A N 1
ATOM 967 C CA . GLU A 1 120 ? -1.229 10.375 17.062 1 92.81 120 GLU A CA 1
ATOM 968 C C . GLU A 1 120 ? -0.809 8.914 16.922 1 92.81 120 GLU A C 1
ATOM 970 O O . GLU A 1 120 ? -1.383 8.172 16.109 1 92.81 120 GLU A O 1
ATOM 975 N N . ASP A 1 121 ? 0.219 8.516 17.625 1 88.38 121 ASP A N 1
ATOM 976 C CA . ASP A 1 121 ? 0.649 7.121 17.594 1 88.38 121 ASP A CA 1
ATOM 977 C C . ASP A 1 121 ? -0.414 6.199 18.172 1 88.38 121 ASP A C 1
ATOM 979 O O . ASP A 1 121 ? -1.045 6.535 19.188 1 88.38 121 ASP A O 1
ATOM 983 N N . ALA A 1 122 ? -0.61 5.219 17.453 1 79.94 122 ALA A N 1
ATOM 984 C CA . ALA A 1 122 ? -1.557 4.227 17.953 1 79.94 122 ALA A CA 1
ATOM 985 C C . ALA A 1 122 ? -1.018 3.525 19.203 1 79.94 122 ALA A C 1
ATOM 987 O O . ALA A 1 122 ? 0.187 3.287 19.312 1 79.94 122 ALA A O 1
ATOM 988 N N . MET B 1 1 ? 2.85 -6.277 10.688 1 64.62 1 MET B N 1
ATOM 989 C CA . MET B 1 1 ? 3.086 -7.715 10.562 1 64.62 1 MET B CA 1
ATOM 990 C C . MET B 1 1 ? 1.883 -8.414 9.938 1 64.62 1 MET B C 1
ATOM 992 O O . MET B 1 1 ? 0.741 -8 10.148 1 64.62 1 MET B O 1
ATOM 996 N N . ALA B 1 2 ? 2.248 -9.359 9 1 73 2 ALA B N 1
ATOM 997 C CA . ALA B 1 2 ? 1.205 -10.156 8.359 1 73 2 ALA B CA 1
ATOM 998 C C . ALA B 1 2 ? 0.521 -11.07 9.375 1 73 2 ALA B C 1
ATOM 1000 O O . ALA B 1 2 ? 1.129 -11.469 10.375 1 73 2 ALA B O 1
ATOM 1001 N N . PHE B 1 3 ? -0.71 -11.258 9.312 1 84.62 3 PHE B N 1
ATOM 1002 C CA . PHE B 1 3 ? -1.54 -12.062 10.203 1 84.62 3 PHE B CA 1
ATOM 1003 C C . PHE B 1 3 ? -2.404 -13.031 9.406 1 84.62 3 PHE B C 1
ATOM 1005 O O . PHE B 1 3 ? -2.635 -12.828 8.211 1 84.62 3 PHE B O 1
ATOM 1012 N N . PRO B 1 4 ? -2.785 -14.102 10.125 1 89.94 4 PRO B N 1
ATOM 1013 C CA . PRO B 1 4 ? -3.66 -15.047 9.43 1 89.94 4 PRO B CA 1
ATOM 1014 C C . PRO B 1 4 ? -5 -14.438 9.031 1 89.94 4 PRO B C 1
ATOM 1016 O O . PRO B 1 4 ? -5.461 -13.484 9.672 1 89.94 4 PRO B O 1
ATOM 1019 N N . VAL B 1 5 ? -5.473 -14.875 7.961 1 95.06 5 VAL B N 1
ATOM 1020 C CA . VAL B 1 5 ? -6.801 -14.461 7.52 1 95.06 5 VAL B CA 1
ATOM 1021 C C . VAL B 1 5 ? -7.688 -15.695 7.344 1 95.06 5 VAL B C 1
ATOM 1023 O O . VAL B 1 5 ? -7.191 -16.828 7.277 1 95.06 5 VAL B O 1
ATOM 1026 N N . THR B 1 6 ? -8.945 -15.5 7.305 1 96.06 6 THR B N 1
ATOM 1027 C CA . THR B 1 6 ? -9.875 -16.625 7.188 1 96.06 6 THR B CA 1
ATOM 1028 C C . THR B 1 6 ? -10.227 -16.875 5.723 1 96.06 6 THR B C 1
ATOM 1030 O O . THR B 1 6 ? -10.07 -16 4.875 1 96.06 6 THR B O 1
ATOM 1033 N N . GLU B 1 7 ? -10.742 -18.109 5.508 1 97.31 7 GLU B N 1
ATOM 1034 C CA . GLU B 1 7 ? -11.094 -18.562 4.168 1 97.31 7 GLU B CA 1
ATOM 1035 C C . GLU B 1 7 ? -12.109 -17.641 3.51 1 97.31 7 GLU B C 1
ATOM 1037 O O . GLU B 1 7 ? -12.062 -17.406 2.301 1 97.31 7 GLU B O 1
ATOM 1042 N N . ASP B 1 8 ? -12.992 -17.141 4.242 1 98.06 8 ASP B N 1
ATOM 1043 C CA . ASP B 1 8 ? -14.047 -16.312 3.686 1 98.06 8 ASP B CA 1
ATOM 1044 C C . ASP B 1 8 ? -13.477 -15.031 3.08 1 98.06 8 ASP B C 1
ATOM 1046 O O . ASP B 1 8 ? -14.016 -14.508 2.104 1 98.06 8 ASP B O 1
ATOM 1050 N N . LYS B 1 9 ? -12.383 -14.445 3.631 1 98.25 9 LYS B N 1
ATOM 1051 C CA . LYS B 1 9 ? -11.75 -13.242 3.088 1 98.25 9 LYS B CA 1
ATOM 1052 C C . LYS B 1 9 ? -11.062 -13.547 1.759 1 98.25 9 LYS B C 1
ATOM 1054 O O . LYS B 1 9 ? -11.094 -12.727 0.839 1 98.25 9 LYS B O 1
ATOM 1059 N N . ILE B 1 10 ? -10.461 -14.727 1.662 1 98.38 10 ILE B N 1
ATOM 1060 C CA . ILE B 1 10 ? -9.82 -15.148 0.422 1 98.38 10 ILE B CA 1
ATOM 1061 C C . ILE B 1 10 ? -10.867 -15.344 -0.666 1 98.38 10 ILE B C 1
ATOM 1063 O O . ILE B 1 10 ? -10.695 -14.891 -1.799 1 98.38 10 ILE B O 1
ATOM 1067 N N . LEU B 1 11 ? -11.938 -15.961 -0.298 1 98.25 11 LEU B N 1
ATOM 1068 C CA . LEU B 1 11 ? -13.023 -16.203 -1.247 1 98.25 11 LEU B CA 1
ATOM 1069 C C . LEU B 1 11 ? -13.602 -14.875 -1.746 1 98.25 11 LEU B C 1
ATOM 1071 O O . LEU B 1 11 ? -13.914 -14.742 -2.932 1 98.25 11 LEU B O 1
ATOM 1075 N N . ALA B 1 12 ? -13.789 -13.93 -0.86 1 98.06 12 ALA B N 1
ATOM 1076 C CA . ALA B 1 12 ? -14.297 -12.617 -1.239 1 98.06 12 ALA B CA 1
ATOM 1077 C C . ALA B 1 12 ? -13.375 -11.938 -2.252 1 98.06 12 ALA B C 1
ATOM 1079 O O . ALA B 1 12 ? -13.844 -11.336 -3.223 1 98.06 12 ALA B O 1
ATOM 1080 N N . ALA B 1 13 ? -12.102 -12 -2.012 1 98.12 13 ALA B N 1
ATOM 1081 C CA . ALA B 1 13 ? -11.141 -11.43 -2.947 1 98.12 13 ALA B CA 1
ATOM 1082 C C . ALA B 1 13 ? -11.227 -12.117 -4.309 1 98.12 13 ALA B C 1
ATOM 1084 O O . ALA B 1 13 ? -11.219 -11.453 -5.348 1 98.12 13 ALA B O 1
ATOM 1085 N N . GLU B 1 14 ? -11.281 -13.461 -4.273 1 98.31 14 GLU B N 1
ATOM 1086 C CA . GLU B 1 14 ? -11.352 -14.234 -5.508 1 98.31 14 GLU B CA 1
ATOM 1087 C C . GLU B 1 14 ? -12.602 -13.875 -6.312 1 98.31 14 GLU B C 1
ATOM 1089 O O . GLU B 1 14 ? -12.547 -13.781 -7.539 1 98.31 14 GLU B O 1
ATOM 1094 N N . GLU B 1 15 ? -13.664 -13.688 -5.625 1 98.06 15 GLU B N 1
ATOM 1095 C CA . GLU B 1 15 ? -14.898 -13.289 -6.285 1 98.06 15 GLU B CA 1
ATOM 1096 C C . GLU B 1 15 ? -14.742 -11.938 -6.973 1 98.06 15 GLU B C 1
ATOM 1098 O O . GLU B 1 15 ? -15.148 -11.766 -8.125 1 98.06 15 GLU B O 1
ATOM 1103 N N . THR B 1 16 ? -14.195 -10.977 -6.301 1 97.25 16 THR B N 1
ATOM 1104 C CA . THR B 1 16 ? -13.992 -9.641 -6.84 1 97.25 16 THR B CA 1
ATOM 1105 C C . THR B 1 16 ? -13.031 -9.672 -8.016 1 97.25 16 THR B C 1
ATOM 1107 O O . THR B 1 16 ? -13.227 -8.961 -9.008 1 97.25 16 THR B O 1
ATOM 1110 N N . LEU B 1 17 ? -11.961 -10.492 -7.922 1 97.06 17 LEU B N 1
ATOM 1111 C CA . LEU B 1 17 ? -10.914 -10.578 -8.938 1 97.06 17 LEU B CA 1
ATOM 1112 C C . LEU B 1 17 ? -11.391 -11.375 -10.148 1 97.06 17 LEU B C 1
ATOM 1114 O O . LEU B 1 17 ? -10.805 -11.281 -11.227 1 97.06 17 LEU B O 1
ATOM 1118 N N . GLY B 1 18 ? -12.375 -12.141 -9.953 1 96.19 18 GLY B N 1
ATOM 1119 C CA . GLY B 1 18 ? -12.969 -12.898 -11.039 1 96.19 18 GLY B CA 1
ATOM 1120 C C . GLY B 1 18 ? -12.242 -14.203 -11.32 1 96.19 18 GLY B C 1
ATOM 1121 O O . GLY B 1 18 ? -12.32 -14.734 -12.43 1 96.19 18 GLY B O 1
ATOM 1122 N N . ARG B 1 19 ? -11.43 -14.664 -10.422 1 96.19 19 ARG B N 1
ATOM 1123 C CA . ARG B 1 19 ? -10.758 -15.953 -10.562 1 96.19 19 ARG B CA 1
ATOM 1124 C C . ARG B 1 19 ? -10.258 -16.469 -9.219 1 96.19 19 ARG B C 1
ATOM 1126 O O . ARG B 1 19 ? -10.055 -15.68 -8.289 1 96.19 19 ARG B O 1
ATOM 1133 N N . ARG B 1 20 ? -10.039 -17.75 -9.195 1 96.88 20 ARG B N 1
ATOM 1134 C CA . ARG B 1 20 ? -9.422 -18.359 -8.016 1 96.88 20 ARG B CA 1
ATOM 1135 C C . ARG B 1 20 ? -7.93 -18.062 -7.969 1 96.88 20 ARG B C 1
ATOM 1137 O O . ARG B 1 20 ? -7.262 -18.047 -9.008 1 96.88 20 ARG B O 1
ATOM 1144 N N . LEU B 1 21 ? -7.461 -17.891 -6.75 1 98.12 21 LEU B N 1
ATOM 1145 C CA . LEU B 1 21 ? -6.02 -17.766 -6.566 1 98.12 21 LEU B CA 1
ATOM 1146 C C . LEU B 1 21 ? -5.355 -19.141 -6.547 1 98.12 21 LEU B C 1
ATOM 1148 O O . LEU B 1 21 ? -5.973 -20.125 -6.141 1 98.12 21 LEU B O 1
ATOM 1152 N N . PRO B 1 22 ? -4.09 -19.156 -7.051 1 98.06 22 PRO B N 1
ATOM 1153 C CA . PRO B 1 22 ? -3.373 -20.438 -6.938 1 98.06 22 PRO B CA 1
ATOM 1154 C C . PRO B 1 22 ? -3.367 -20.984 -5.512 1 98.06 22 PRO B C 1
ATOM 1156 O O . PRO B 1 22 ? -3.279 -20.219 -4.551 1 98.06 22 PRO B O 1
ATOM 1159 N N . GLU B 1 23 ? -3.418 -22.297 -5.371 1 97.19 23 GLU B N 1
ATOM 1160 C CA . GLU B 1 23 ? -3.498 -22.953 -4.066 1 97.19 23 GLU B CA 1
ATOM 1161 C C . GLU B 1 23 ? -2.33 -22.547 -3.172 1 97.19 23 GLU B C 1
ATOM 1163 O O . GLU B 1 23 ? -2.508 -22.312 -1.975 1 97.19 23 GLU B O 1
ATOM 1168 N N . THR B 1 24 ? -1.153 -22.484 -3.756 1 96.25 24 THR B N 1
ATOM 1169 C CA . THR B 1 24 ? 0.032 -22.109 -2.992 1 96.25 24 THR B CA 1
ATOM 1170 C C . THR B 1 24 ? -0.121 -20.703 -2.41 1 96.25 24 THR B C 1
ATOM 1172 O O . THR B 1 24 ? 0.277 -20.453 -1.271 1 96.25 24 THR B O 1
ATOM 1175 N N . LEU B 1 25 ? -0.668 -19.828 -3.17 1 97.75 25 LEU B N 1
ATOM 1176 C CA . LEU B 1 25 ? -0.892 -18.469 -2.695 1 97.75 25 LEU B CA 1
ATOM 1177 C C . LEU B 1 25 ? -1.982 -18.438 -1.63 1 97.75 25 LEU B C 1
ATOM 1179 O O . LEU B 1 25 ? -1.847 -17.75 -0.617 1 97.75 25 LEU B O 1
ATOM 1183 N N . ARG B 1 26 ? -3.049 -19.188 -1.838 1 97.69 26 ARG B N 1
ATOM 1184 C CA . ARG B 1 26 ? -4.125 -19.281 -0.856 1 97.69 26 ARG B CA 1
ATOM 1185 C C . ARG B 1 26 ? -3.592 -19.734 0.499 1 97.69 26 ARG B C 1
ATOM 1187 O O . ARG B 1 26 ? -3.895 -19.109 1.526 1 97.69 26 ARG B O 1
ATOM 1194 N N . GLU B 1 27 ? -2.846 -20.734 0.491 1 96.75 27 GLU B N 1
ATOM 1195 C CA . GLU B 1 27 ? -2.301 -21.281 1.728 1 96.75 27 GLU B CA 1
ATOM 1196 C C . GLU B 1 27 ? -1.389 -20.281 2.426 1 96.75 27 GLU B C 1
ATOM 1198 O O . GLU B 1 27 ? -1.415 -20.156 3.652 1 96.75 27 GLU B O 1
ATOM 1203 N N . ARG B 1 28 ? -0.588 -19.625 1.614 1 96.44 28 ARG B N 1
ATOM 1204 C CA . ARG B 1 28 ? 0.31 -18.625 2.176 1 96.44 28 ARG B CA 1
ATOM 1205 C C . ARG B 1 28 ? -0.475 -17.484 2.836 1 96.44 28 ARG B C 1
ATOM 1207 O O . ARG B 1 28 ? -0.121 -17.031 3.926 1 96.44 28 ARG B O 1
ATOM 1214 N N . LEU B 1 29 ? -1.511 -17.062 2.203 1 97.38 29 LEU B N 1
ATOM 1215 C CA . LEU B 1 29 ? -2.328 -15.961 2.719 1 97.38 29 LEU B CA 1
ATOM 1216 C C . LEU B 1 29 ? -3.07 -16.391 3.98 1 97.38 29 LEU B C 1
ATOM 1218 O O . LEU B 1 29 ? -3.238 -15.586 4.906 1 97.38 29 LEU B O 1
ATOM 1222 N N . LEU B 1 30 ? -3.49 -17.625 4.055 1 97.31 30 LEU B N 1
ATOM 1223 C CA . LEU B 1 30 ? -4.188 -18.156 5.223 1 97.31 30 LEU B CA 1
ATOM 1224 C C . LEU B 1 30 ? -3.303 -18.078 6.461 1 97.31 30 LEU B C 1
ATOM 1226 O O . LEU B 1 30 ? -3.789 -17.812 7.562 1 97.31 30 LEU B O 1
ATOM 1230 N N . GLN B 1 31 ? -2.025 -18.266 6.242 1 95.44 31 GLN B N 1
ATOM 1231 C CA . GLN B 1 31 ? -1.081 -18.281 7.355 1 95.44 31 GLN B CA 1
ATOM 1232 C C . GLN B 1 31 ? -0.53 -16.891 7.637 1 95.44 31 GLN B C 1
ATOM 1234 O O . GLN B 1 31 ? -0.399 -16.484 8.797 1 95.44 31 GLN B O 1
ATOM 1239 N N . ASN B 1 32 ? -0.17 -16.312 6.594 1 95.44 32 ASN B N 1
ATOM 1240 C CA . ASN B 1 32 ? 0.404 -14.969 6.633 1 95.44 32 ASN B CA 1
ATOM 1241 C C . ASN B 1 32 ? -0.174 -14.078 5.531 1 95.44 32 ASN B C 1
ATOM 1243 O O . ASN B 1 32 ? 0.304 -14.102 4.398 1 95.44 32 ASN B O 1
ATOM 1247 N N . ASN B 1 33 ? -1.163 -13.289 5.879 1 97.25 33 ASN B N 1
ATOM 1248 C CA . ASN B 1 33 ? -1.871 -12.422 4.938 1 97.25 33 ASN B CA 1
ATOM 1249 C C . ASN B 1 33 ? -1.039 -11.203 4.559 1 97.25 33 ASN B C 1
ATOM 1251 O O . ASN B 1 33 ? -1.133 -10.156 5.207 1 97.25 33 ASN B O 1
ATOM 1255 N N . GLY B 1 34 ? -0.286 -11.359 3.488 1 95.69 34 GLY B N 1
ATOM 1256 C CA . GLY B 1 34 ? 0.658 -10.336 3.074 1 95.69 34 GLY B CA 1
ATOM 1257 C C . GLY B 1 34 ? 2.061 -10.562 3.602 1 95.69 34 GLY B C 1
ATOM 1258 O O . GLY B 1 34 ? 2.514 -11.711 3.695 1 95.69 34 GLY B O 1
ATOM 1259 N N . GLY B 1 35 ? 2.775 -9.523 3.678 1 92.62 35 GLY B N 1
ATOM 1260 C CA . GLY B 1 35 ? 4.109 -9.633 4.242 1 92.62 35 GLY B CA 1
ATOM 1261 C C . GLY B 1 35 ? 5.188 -9.805 3.188 1 92.62 35 GLY B C 1
ATOM 1262 O O . GLY B 1 35 ? 4.945 -9.578 2 1 92.62 35 GLY B O 1
ATOM 1263 N N . GLU B 1 36 ? 6.355 -10.195 3.748 1 94.25 36 GLU B N 1
ATOM 1264 C CA . GLU B 1 36 ? 7.527 -10.281 2.885 1 94.25 36 GLU B CA 1
ATOM 1265 C C . GLU B 1 36 ? 7.691 -11.68 2.309 1 94.25 36 GLU B C 1
ATOM 1267 O O . GLU B 1 36 ? 7.543 -12.672 3.025 1 94.25 36 GLU B O 1
ATOM 1272 N N . VAL B 1 37 ? 7.965 -11.734 1 1 95.69 37 VAL B N 1
ATOM 1273 C CA . VAL B 1 37 ? 8.266 -12.977 0.305 1 95.69 37 VAL B CA 1
ATOM 1274 C C . VAL B 1 37 ? 9.5 -12.797 -0.573 1 95.69 37 VAL B C 1
ATOM 1276 O O . VAL B 1 37 ? 9.953 -11.672 -0.793 1 95.69 37 VAL B O 1
ATOM 1279 N N . ILE B 1 38 ? 10.062 -13.922 -0.986 1 96.88 38 ILE B N 1
ATOM 1280 C CA . ILE B 1 38 ? 11.203 -13.883 -1.899 1 96.88 38 ILE B CA 1
ATOM 1281 C C . ILE B 1 38 ? 10.875 -14.688 -3.158 1 96.88 38 ILE B C 1
ATOM 1283 O O . ILE B 1 38 ? 10.102 -15.648 -3.107 1 96.88 38 ILE B O 1
ATOM 1287 N N . ASP B 1 39 ? 11.43 -14.219 -4.23 1 97.06 39 ASP B N 1
ATOM 1288 C CA . ASP B 1 39 ? 11.258 -14.969 -5.469 1 97.06 39 ASP B CA 1
ATOM 1289 C C . ASP B 1 39 ? 12.367 -16 -5.645 1 97.06 39 ASP B C 1
ATOM 1291 O O . ASP B 1 39 ? 13.156 -16.234 -4.727 1 97.06 39 ASP B O 1
ATOM 1295 N N . ASN B 1 40 ? 12.32 -16.719 -6.793 1 95.81 40 ASN B N 1
ATOM 1296 C CA . ASN B 1 40 ? 13.25 -17.812 -7.012 1 95.81 40 ASN B CA 1
ATOM 1297 C C . ASN B 1 40 ? 14.695 -17.312 -7.09 1 95.81 40 ASN B C 1
ATOM 1299 O O . ASN B 1 40 ? 15.633 -18.094 -6.984 1 95.81 40 ASN B O 1
ATOM 1303 N N . GLU B 1 41 ? 14.914 -15.992 -7.316 1 95.56 41 GLU B N 1
ATOM 1304 C CA . GLU B 1 41 ? 16.25 -15.398 -7.344 1 95.56 41 GLU B CA 1
ATOM 1305 C C . GLU B 1 41 ? 16.578 -14.727 -6.016 1 95.56 41 GLU B C 1
ATOM 1307 O O . GLU B 1 41 ? 17.547 -13.969 -5.926 1 95.56 41 GLU B O 1
ATOM 1312 N N . ASN B 1 42 ? 15.812 -14.852 -5.02 1 95.38 42 ASN B N 1
ATOM 1313 C CA . ASN B 1 42 ? 15.992 -14.367 -3.656 1 95.38 42 ASN B CA 1
ATOM 1314 C C . ASN B 1 42 ? 15.797 -12.859 -3.566 1 95.38 42 ASN B C 1
ATOM 1316 O O . ASN B 1 42 ? 16.375 -12.203 -2.689 1 95.38 42 ASN B O 1
ATOM 1320 N N . ASN B 1 43 ? 15.102 -12.375 -4.594 1 95.94 43 ASN B N 1
ATOM 1321 C CA . ASN B 1 43 ? 14.719 -10.977 -4.48 1 95.94 43 ASN B CA 1
ATOM 1322 C C . ASN B 1 43 ? 13.523 -10.797 -3.543 1 95.94 43 ASN B C 1
ATOM 1324 O O . ASN B 1 43 ? 12.594 -11.602 -3.553 1 95.94 43 ASN B O 1
ATOM 1328 N N . ASP B 1 44 ? 13.602 -9.711 -2.771 1 96.19 44 ASP B N 1
ATOM 1329 C CA . ASP B 1 44 ? 12.555 -9.43 -1.795 1 96.19 44 ASP B CA 1
ATOM 1330 C C . ASP B 1 44 ? 11.344 -8.773 -2.459 1 96.19 44 ASP B C 1
ATOM 1332 O O . ASP B 1 44 ? 11.5 -7.914 -3.326 1 96.19 44 ASP B O 1
ATOM 1336 N N . TRP B 1 45 ? 10.141 -9.195 -2.02 1 96.62 45 TRP B N 1
ATOM 1337 C CA . TRP B 1 45 ? 8.867 -8.641 -2.449 1 96.62 45 TRP B CA 1
ATOM 1338 C C . TRP B 1 45 ? 7.918 -8.469 -1.264 1 96.62 45 TRP B C 1
ATOM 1340 O O . TRP B 1 45 ? 8.055 -9.156 -0.248 1 96.62 45 TRP B O 1
ATOM 1350 N N . ILE B 1 46 ? 7.031 -7.504 -1.364 1 95.56 46 ILE B N 1
ATOM 1351 C CA . ILE B 1 46 ? 5.918 -7.422 -0.427 1 95.56 46 ILE B CA 1
ATOM 1352 C C . ILE B 1 46 ? 4.664 -8.023 -1.061 1 95.56 46 ILE B C 1
ATOM 1354 O O . ILE B 1 46 ? 4.191 -7.539 -2.092 1 95.56 46 ILE B O 1
ATOM 1358 N N . LEU B 1 47 ? 4.211 -9.094 -0.429 1 97.25 47 LEU B N 1
ATOM 1359 C CA . LEU B 1 47 ? 2.973 -9.727 -0.863 1 97.25 47 LEU B CA 1
ATOM 1360 C C . LEU B 1 47 ? 1.761 -8.906 -0.43 1 97.25 47 LEU B C 1
ATOM 1362 O O . LEU B 1 47 ? 1.649 -8.523 0.737 1 97.25 47 LEU B O 1
ATOM 1366 N N . HIS B 1 48 ? 0.899 -8.617 -1.4 1 97.5 48 HIS B N 1
ATOM 1367 C CA . HIS B 1 48 ? -0.321 -7.895 -1.057 1 97.5 48 HIS B CA 1
ATOM 1368 C C . HIS B 1 48 ? -1.292 -8.789 -0.292 1 97.5 48 HIS B C 1
ATOM 1370 O O . HIS B 1 48 ? -1.549 -9.922 -0.697 1 97.5 48 HIS B O 1
ATOM 1376 N N . PRO B 1 49 ? -1.831 -8.258 0.785 1 97.69 49 PRO B N 1
ATOM 1377 C CA . PRO B 1 49 ? -2.83 -9.039 1.521 1 97.69 49 PRO B CA 1
ATOM 1378 C C . PRO B 1 49 ? -4.195 -9.039 0.838 1 97.69 49 PRO B C 1
ATOM 1380 O O . PRO B 1 49 ? -4.422 -8.273 -0.101 1 97.69 49 PRO B O 1
ATOM 1383 N N . VAL B 1 50 ? -5.016 -9.984 1.243 1 98.25 50 VAL B N 1
ATOM 1384 C CA . VAL B 1 50 ? -6.441 -9.828 0.961 1 98.25 50 VAL B CA 1
ATOM 1385 C C . VAL B 1 50 ? -7.09 -8.969 2.047 1 98.25 50 VAL B C 1
ATOM 1387 O O . VAL B 1 50 ? -6.645 -8.977 3.197 1 98.25 50 VAL B O 1
ATOM 1390 N N . ARG B 1 51 ? -8.094 -8.289 1.625 1 97.31 51 ARG B N 1
ATOM 1391 C CA . ARG B 1 51 ? -8.797 -7.418 2.557 1 97.31 51 ARG B CA 1
ATOM 1392 C C . ARG B 1 51 ? -9.398 -8.211 3.709 1 97.31 51 ARG B C 1
ATOM 1394 O O . ARG B 1 51 ? -10 -9.266 3.496 1 97.31 51 ARG B O 1
ATOM 1401 N N . ASP B 1 52 ? -9.148 -7.773 4.93 1 97.31 52 ASP B N 1
ATOM 1402 C CA . ASP B 1 52 ? -9.719 -8.367 6.133 1 97.31 52 ASP B CA 1
ATOM 1403 C C . ASP B 1 52 ? -10.508 -7.344 6.938 1 97.31 52 ASP B C 1
ATOM 1405 O O . ASP B 1 52 ? -9.93 -6.562 7.699 1 97.31 52 ASP B O 1
ATOM 1409 N N . ASP B 1 53 ? -11.789 -7.387 6.793 1 94.88 53 ASP B N 1
ATOM 1410 C CA . ASP B 1 53 ? -12.648 -6.41 7.449 1 94.88 53 ASP B CA 1
ATOM 1411 C C . ASP B 1 53 ? -13.25 -6.984 8.727 1 94.88 53 ASP B C 1
ATOM 1413 O O . ASP B 1 53 ? -14.336 -6.578 9.148 1 94.88 53 ASP B O 1
ATOM 1417 N N . SER B 1 54 ? -12.57 -8.016 9.328 1 94.81 54 SER B N 1
ATOM 1418 C CA . SER B 1 54 ? -13.078 -8.641 10.547 1 94.81 54 SER B CA 1
ATOM 1419 C C . SER B 1 54 ? -13.086 -7.656 11.711 1 94.81 54 SER B C 1
ATOM 1421 O O . SER B 1 54 ? -13.914 -7.77 12.617 1 94.81 54 SER B O 1
ATOM 1423 N N . ASP B 1 55 ? -12.133 -6.789 11.797 1 93.25 55 ASP B N 1
ATOM 1424 C CA . ASP B 1 55 ? -12.125 -5.66 12.719 1 93.25 55 ASP B CA 1
ATOM 1425 C C . ASP B 1 55 ? -11.391 -4.465 12.117 1 93.25 55 ASP B C 1
ATOM 1427 O O . ASP B 1 55 ? -10.789 -4.574 11.047 1 93.25 55 ASP B O 1
ATOM 1431 N N . ARG B 1 56 ? -11.5 -3.344 12.812 1 91.62 56 ARG B N 1
ATOM 1432 C CA . ARG B 1 56 ? -10.992 -2.084 12.273 1 91.62 56 ARG B CA 1
ATOM 1433 C C . ARG B 1 56 ? -9.484 -2.148 12.062 1 91.62 56 ARG B C 1
ATOM 1435 O O . ARG B 1 56 ? -8.977 -1.669 11.055 1 91.62 56 ARG B O 1
ATOM 1442 N N . LYS B 1 57 ? -8.75 -2.695 12.984 1 91.12 57 LYS B N 1
ATOM 1443 C CA . LYS B 1 57 ? -7.293 -2.783 12.906 1 91.12 57 LYS B CA 1
ATOM 1444 C C . LYS B 1 57 ? -6.855 -3.629 11.711 1 91.12 57 LYS B C 1
ATOM 1446 O O . LYS B 1 57 ? -5.945 -3.248 10.969 1 91.12 57 LYS B O 1
ATOM 1451 N N . ARG B 1 58 ? -7.508 -4.758 11.523 1 93.44 58 ARG B N 1
ATOM 1452 C CA . ARG B 1 58 ? -7.195 -5.633 10.398 1 93.44 58 ARG B CA 1
ATOM 1453 C C . ARG B 1 58 ? -7.562 -4.969 9.078 1 93.44 58 ARG B C 1
ATOM 1455 O O . ARG B 1 58 ? -6.84 -5.105 8.086 1 93.44 58 ARG B O 1
ATOM 1462 N N . LEU B 1 59 ? -8.648 -4.254 9.086 1 95 59 LEU B N 1
ATOM 1463 C CA . LEU B 1 59 ? -9.055 -3.527 7.887 1 95 59 LEU B CA 1
ATOM 1464 C C . LEU B 1 59 ? -7.984 -2.516 7.484 1 95 59 LEU B C 1
ATOM 1466 O O . LEU B 1 59 ? -7.578 -2.469 6.32 1 95 59 LEU B O 1
ATOM 1470 N N . VAL B 1 60 ? -7.543 -1.791 8.398 1 94.06 60 VAL B N 1
ATOM 1471 C CA . VAL B 1 60 ? -6.551 -0.748 8.164 1 94.06 60 VAL B CA 1
ATOM 1472 C C . VAL B 1 60 ? -5.234 -1.38 7.719 1 94.06 60 VAL B C 1
ATOM 1474 O O . VAL B 1 60 ? -4.586 -0.889 6.789 1 94.06 60 VAL B O 1
ATOM 1477 N N . ARG B 1 61 ? -4.91 -2.504 8.312 1 92.5 61 ARG B N 1
ATOM 1478 C CA . ARG B 1 61 ? -3.645 -3.172 8.023 1 92.5 61 ARG B CA 1
ATOM 1479 C C . ARG B 1 61 ? -3.66 -3.805 6.637 1 92.5 61 ARG B C 1
ATOM 1481 O O . ARG B 1 61 ? -2.607 -4.133 6.086 1 92.5 61 ARG B O 1
ATOM 1488 N N . THR B 1 62 ? -4.832 -4.02 6.094 1 95.88 62 THR B N 1
ATOM 1489 C CA . THR B 1 62 ? -4.949 -4.633 4.777 1 95.88 62 THR B CA 1
ATOM 1490 C C . THR B 1 62 ? -5.484 -3.629 3.76 1 95.88 62 THR B C 1
ATOM 1492 O O . THR B 1 62 ? -6.066 -4.016 2.744 1 95.88 62 THR B O 1
ATOM 1495 N N . ALA B 1 63 ? -5.281 -2.297 4.09 1 93.88 63 ALA B N 1
ATOM 1496 C CA . ALA B 1 63 ? -5.789 -1.228 3.232 1 93.88 63 ALA B CA 1
ATOM 1497 C C . ALA B 1 63 ? -5.219 -1.333 1.822 1 93.88 63 ALA B C 1
ATOM 1499 O O . ALA B 1 63 ? -5.91 -1.042 0.843 1 93.88 63 ALA B O 1
ATOM 1500 N N . ASN B 1 64 ? -3.957 -1.753 1.726 1 94.31 64 ASN B N 1
ATOM 1501 C CA . ASN B 1 64 ? -3.326 -1.959 0.427 1 94.31 64 ASN B CA 1
ATOM 1502 C C . ASN B 1 64 ? -3.396 -3.422 -0.005 1 94.31 64 ASN B C 1
ATOM 1504 O O . ASN B 1 64 ? -2.363 -4.062 -0.207 1 94.31 64 ASN B O 1
ATOM 1508 N N . ASP B 1 65 ? -4.625 -3.861 -0.236 1 96.81 65 ASP B N 1
ATOM 1509 C CA . ASP B 1 65 ? -4.879 -5.27 -0.523 1 96.81 65 ASP B CA 1
ATOM 1510 C C . ASP B 1 65 ? -4.711 -5.566 -2.012 1 96.81 65 ASP B C 1
ATOM 1512 O O . ASP B 1 65 ? -4.453 -4.66 -2.805 1 96.81 65 ASP B O 1
ATOM 1516 N N . ILE B 1 66 ? -4.879 -6.82 -2.369 1 98.12 66 ILE B N 1
ATOM 1517 C CA . ILE B 1 66 ? -4.609 -7.32 -3.713 1 98.12 66 ILE B CA 1
ATOM 1518 C C . ILE B 1 66 ? -5.531 -6.621 -4.715 1 98.12 66 ILE B C 1
ATOM 1520 O O . ILE B 1 66 ? -5.117 -6.309 -5.832 1 98.12 66 ILE B O 1
ATOM 1524 N N . ILE B 1 67 ? -6.742 -6.328 -4.309 1 97.06 67 ILE B N 1
ATOM 1525 C CA . ILE B 1 67 ? -7.703 -5.711 -5.215 1 97.06 67 ILE B CA 1
ATOM 1526 C C . ILE B 1 67 ? -7.266 -4.281 -5.535 1 97.06 67 ILE B C 1
ATOM 1528 O O . ILE B 1 67 ? -7.176 -3.902 -6.707 1 97.06 67 ILE B O 1
ATOM 1532 N N . ARG B 1 68 ? -7.004 -3.541 -4.543 1 94.69 68 ARG B N 1
ATOM 1533 C CA . ARG B 1 68 ? -6.574 -2.156 -4.715 1 94.69 68 ARG B CA 1
ATOM 1534 C C . ARG B 1 68 ? -5.297 -2.078 -5.539 1 94.69 68 ARG B C 1
ATOM 1536 O O . ARG B 1 68 ? -5.191 -1.259 -6.457 1 94.69 68 ARG B O 1
ATOM 1543 N N . GLU B 1 69 ? -4.312 -2.898 -5.207 1 96.12 69 GLU B N 1
ATOM 1544 C CA . GLU B 1 69 ? -3.027 -2.891 -5.898 1 96.12 69 GLU B CA 1
ATOM 1545 C C . GLU B 1 69 ? -3.184 -3.311 -7.355 1 96.12 69 GLU B C 1
ATOM 1547 O O . GLU B 1 69 ? -2.49 -2.793 -8.234 1 96.12 69 GLU B O 1
ATOM 1552 N N .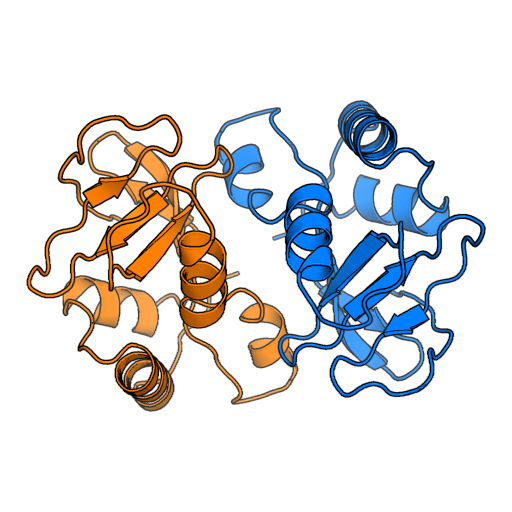 THR B 1 70 ? -4.066 -4.246 -7.609 1 97.31 70 THR B N 1
ATOM 1553 C CA . THR B 1 70 ? -4.344 -4.672 -8.977 1 97.31 70 THR B CA 1
ATOM 1554 C C . THR B 1 70 ? -4.977 -3.539 -9.781 1 97.31 70 THR B C 1
ATOM 1556 O O . THR B 1 70 ? -4.59 -3.287 -10.922 1 97.31 70 THR B O 1
ATOM 1559 N N . GLU B 1 71 ? -5.938 -2.855 -9.188 1 93.81 71 GLU B N 1
ATOM 1560 C CA . GLU B 1 71 ? -6.582 -1.729 -9.852 1 93.81 71 GLU B CA 1
ATOM 1561 C C . GLU B 1 71 ? -5.57 -0.63 -10.18 1 93.81 71 GLU B C 1
ATOM 1563 O O . GLU B 1 71 ? -5.602 -0.055 -11.273 1 93.81 71 GLU B O 1
ATOM 1568 N N . SER B 1 72 ? -4.723 -0.362 -9.273 1 92.56 72 SER B N 1
ATOM 1569 C CA . SER B 1 72 ? -3.666 0.616 -9.5 1 92.56 72 SER B CA 1
ATOM 1570 C C . SER B 1 72 ? -2.74 0.179 -10.633 1 92.56 72 SER B C 1
ATOM 1572 O O . SER B 1 72 ? -2.34 0.995 -11.469 1 92.56 72 SER B O 1
ATOM 1574 N N . ALA B 1 73 ? -2.391 -1.124 -10.641 1 94.88 73 ALA B N 1
ATOM 1575 C CA . ALA B 1 73 ? -1.485 -1.664 -11.656 1 94.88 73 ALA B CA 1
ATOM 1576 C C . ALA B 1 73 ? -2.09 -1.549 -13.047 1 94.88 73 ALA B C 1
ATOM 1578 O O . ALA B 1 73 ? -1.368 -1.363 -14.031 1 94.88 73 ALA B O 1
ATOM 1579 N N . ARG B 1 74 ? -3.34 -1.595 -13.109 1 93.56 74 ARG B N 1
ATOM 1580 C CA . ARG B 1 74 ? -4.043 -1.565 -14.383 1 93.56 74 ARG B CA 1
ATOM 1581 C C . ARG B 1 74 ? -3.883 -0.209 -15.062 1 93.56 74 ARG B C 1
ATOM 1583 O O . ARG B 1 74 ? -4.152 -0.074 -16.266 1 93.56 74 ARG B O 1
ATOM 1590 N N . GLU B 1 75 ? -3.475 0.756 -14.289 1 89.12 75 GLU B N 1
ATOM 1591 C CA . GLU B 1 75 ? -3.26 2.088 -14.852 1 89.12 75 GLU B CA 1
ATOM 1592 C C . GLU B 1 75 ? -1.932 2.166 -15.594 1 89.12 75 GLU B C 1
ATOM 1594 O O . GLU B 1 75 ? -1.69 3.115 -16.344 1 89.12 75 GLU B O 1
ATOM 1599 N N . TRP B 1 76 ? -1.042 1.205 -15.352 1 89.69 76 TRP B N 1
ATOM 1600 C CA . TRP B 1 76 ? 0.236 1.184 -16.062 1 89.69 76 TRP B CA 1
ATOM 1601 C C . TRP B 1 76 ? 0.046 0.805 -17.516 1 89.69 76 TRP B C 1
ATOM 1603 O O . TRP B 1 76 ? -0.76 -0.071 -17.844 1 89.69 76 TRP B O 1
ATOM 1613 N N . ASP B 1 77 ? 0.965 1.451 -18.25 1 87.44 77 ASP B N 1
ATOM 1614 C CA . ASP B 1 77 ? 0.961 1.087 -19.672 1 87.44 77 ASP B CA 1
ATOM 1615 C C . ASP B 1 77 ? 1.446 -0.347 -19.875 1 87.44 77 ASP B C 1
ATOM 1617 O O . ASP B 1 77 ? 2.359 -0.801 -19.172 1 87.44 77 ASP B O 1
ATOM 1621 N N . ASN B 1 78 ? 0.755 -1.163 -20.5 1 91 78 ASN B N 1
ATOM 1622 C CA . ASN B 1 78 ? 1.176 -2.49 -20.938 1 91 78 ASN B CA 1
ATOM 1623 C C . ASN B 1 78 ? 0.925 -3.541 -19.859 1 91 78 ASN B C 1
ATOM 1625 O O . ASN B 1 78 ? 1.447 -4.652 -19.938 1 91 78 ASN B O 1
ATOM 1629 N N . PHE B 1 79 ? 0.396 -3.035 -18.703 1 95.94 79 PHE B N 1
ATOM 1630 C CA . PHE B 1 79 ? -0.031 -4.07 -17.781 1 95.94 79 PHE B CA 1
ATOM 1631 C C . PHE B 1 79 ? -1.009 -5.031 -18.438 1 95.94 79 PHE B C 1
ATOM 1633 O O . PHE B 1 79 ? -1.995 -4.602 -19.047 1 95.94 79 PHE B O 1
ATOM 1640 N N . PRO B 1 80 ? -0.723 -6.344 -18.391 1 96.19 80 PRO B N 1
ATOM 1641 C CA . PRO B 1 80 ? -1.556 -7.289 -19.141 1 96.19 80 PRO B CA 1
ATOM 1642 C C . PRO B 1 80 ? -3.027 -7.227 -18.734 1 96.19 80 PRO B C 1
ATOM 1644 O O . PRO B 1 80 ? -3.342 -7.133 -17.547 1 96.19 80 PRO B O 1
ATOM 1647 N N . GLU B 1 81 ? -3.865 -7.289 -19.734 1 95 81 GLU B N 1
ATOM 1648 C CA . GLU B 1 81 ? -5.305 -7.266 -19.484 1 95 81 GLU B CA 1
ATOM 1649 C C . GLU B 1 81 ? -5.727 -8.422 -18.578 1 95 81 GLU B C 1
ATOM 1651 O O . GLU B 1 81 ? -5.309 -9.562 -18.797 1 95 81 GLU B O 1
ATOM 1656 N N . ASN B 1 82 ? -6.477 -8.109 -17.531 1 95.81 82 ASN B N 1
ATOM 1657 C CA . ASN B 1 82 ? -7.09 -9.055 -16.609 1 95.81 82 ASN B CA 1
ATOM 1658 C C . ASN B 1 82 ? -6.043 -9.758 -15.742 1 95.81 82 ASN B C 1
ATOM 1660 O O . ASN B 1 82 ? -6.32 -10.805 -15.156 1 95.81 82 ASN B O 1
ATOM 1664 N N . ALA B 1 83 ? -4.805 -9.227 -15.758 1 98.06 83 ALA B N 1
ATOM 1665 C CA . ALA B 1 83 ? -3.805 -9.742 -14.836 1 98.06 83 ALA B CA 1
ATOM 1666 C C . ALA B 1 83 ? -4.062 -9.25 -13.414 1 98.06 83 ALA B C 1
ATOM 1668 O O . ALA B 1 83 ? -4.809 -8.289 -13.211 1 98.06 83 ALA B O 1
ATOM 1669 N N . ILE B 1 84 ? -3.521 -9.977 -12.469 1 98.5 84 ILE B N 1
ATOM 1670 C CA . ILE B 1 84 ? -3.648 -9.641 -11.055 1 98.5 84 ILE B CA 1
ATOM 1671 C C . ILE B 1 84 ? -2.27 -9.344 -10.469 1 98.5 84 ILE B C 1
ATOM 1673 O O . ILE B 1 84 ? -1.335 -10.133 -10.633 1 98.5 84 ILE B O 1
ATOM 1677 N N . ALA B 1 85 ? -2.113 -8.188 -9.844 1 98.31 85 ALA B N 1
ATOM 1678 C CA . 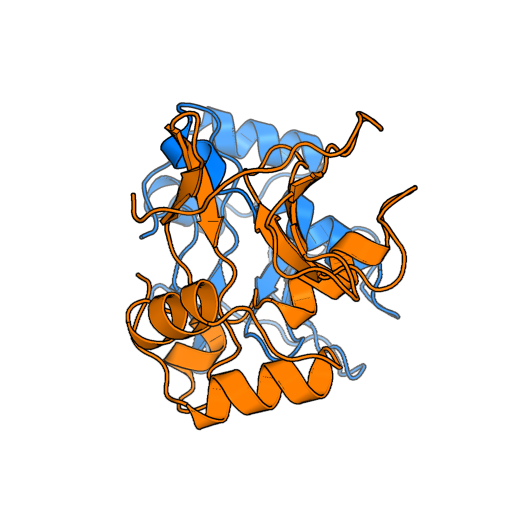ALA B 1 85 ? -0.875 -7.836 -9.156 1 98.31 85 ALA B CA 1
ATOM 1679 C C . ALA B 1 85 ? -0.851 -8.414 -7.742 1 98.31 85 ALA B C 1
ATOM 1681 O O . ALA B 1 85 ? -1.648 -8.016 -6.891 1 98.31 85 ALA B O 1
ATOM 1682 N N . ILE B 1 86 ? 0.113 -9.25 -7.449 1 98.31 86 ILE B N 1
ATOM 1683 C CA . ILE B 1 86 ? 0.037 -9.961 -6.176 1 98.31 86 ILE B CA 1
ATOM 1684 C C . ILE B 1 86 ? 1.141 -9.461 -5.242 1 98.31 86 ILE B C 1
ATOM 1686 O O . ILE B 1 86 ? 1.073 -9.664 -4.027 1 98.31 86 ILE B O 1
ATOM 1690 N N . ALA B 1 87 ? 2.229 -8.859 -5.801 1 97.94 87 ALA B N 1
ATOM 1691 C CA . ALA B 1 87 ? 3.33 -8.359 -4.98 1 97.94 87 ALA B CA 1
ATOM 1692 C C . ALA B 1 87 ? 4.094 -7.254 -5.699 1 97.94 87 ALA B C 1
ATOM 1694 O O . ALA B 1 87 ? 4.039 -7.152 -6.926 1 97.94 87 ALA B O 1
ATOM 1695 N N . ASN B 1 88 ? 4.723 -6.418 -4.949 1 97.06 88 ASN B N 1
ATOM 1696 C CA . ASN B 1 88 ? 5.562 -5.371 -5.527 1 97.06 88 ASN B CA 1
ATOM 1697 C C . ASN B 1 88 ? 6.91 -5.285 -4.82 1 97.06 88 ASN B C 1
ATOM 1699 O O . ASN B 1 88 ? 7.09 -5.855 -3.742 1 97.06 88 ASN B O 1
ATOM 1703 N N . ASP B 1 89 ? 7.871 -4.672 -5.461 1 95.81 89 ASP B N 1
ATOM 1704 C CA . ASP B 1 89 ? 9.219 -4.617 -4.891 1 95.81 89 ASP B CA 1
ATOM 1705 C C . ASP B 1 89 ? 9.648 -3.176 -4.629 1 95.81 89 ASP B C 1
ATOM 1707 O O . ASP B 1 89 ? 10.82 -2.914 -4.352 1 95.81 89 ASP B O 1
ATOM 1711 N N . GLY B 1 90 ? 8.742 -2.24 -4.855 1 93.5 90 GLY B N 1
ATOM 1712 C CA . GLY B 1 90 ? 9.039 -0.844 -4.574 1 93.5 90 GLY B CA 1
ATOM 1713 C C . GLY B 1 90 ? 9.711 -0.132 -5.734 1 93.5 90 GLY B C 1
ATOM 1714 O O . GLY B 1 90 ? 9.93 1.081 -5.684 1 93.5 90 GLY B O 1
ATOM 1715 N N . THR B 1 91 ? 10.055 -0.85 -6.793 1 92.88 91 THR B N 1
ATOM 1716 C CA . THR B 1 91 ? 10.734 -0.228 -7.922 1 92.88 91 THR B CA 1
ATOM 1717 C C . THR B 1 91 ? 9.812 -0.137 -9.133 1 92.88 91 THR B C 1
ATOM 1719 O O . THR B 1 91 ? 10.211 0.344 -10.195 1 92.88 91 THR B O 1
ATOM 1722 N N . GLY B 1 92 ? 8.609 -0.56 -8.969 1 92.62 92 GLY B N 1
ATOM 1723 C CA . GLY B 1 92 ? 7.652 -0.527 -10.062 1 92.62 92 GLY B CA 1
ATOM 1724 C C . GLY B 1 92 ? 7.379 -1.896 -10.656 1 92.62 92 GLY B C 1
ATOM 1725 O O . GLY B 1 92 ? 6.41 -2.074 -11.398 1 92.62 92 GLY B O 1
ATOM 1726 N N . ASP B 1 93 ? 8.242 -2.818 -10.344 1 95.81 93 ASP B N 1
ATOM 1727 C CA . ASP B 1 93 ? 8.016 -4.18 -10.82 1 95.81 93 ASP B CA 1
ATOM 1728 C C . ASP B 1 93 ? 7.004 -4.91 -9.938 1 95.81 93 ASP B C 1
ATOM 1730 O O . ASP B 1 93 ? 6.883 -4.617 -8.75 1 95.81 93 ASP B O 1
ATOM 1734 N N . LEU B 1 94 ? 6.332 -5.836 -10.578 1 97.81 94 LEU B N 1
ATOM 1735 C CA . LEU B 1 94 ? 5.277 -6.566 -9.891 1 97.81 94 LEU B CA 1
ATOM 1736 C C . LEU B 1 94 ? 5.402 -8.062 -10.133 1 97.81 94 LEU B C 1
ATOM 1738 O O . LEU B 1 94 ? 5.941 -8.484 -11.164 1 97.81 94 LEU B O 1
ATOM 1742 N N . ILE B 1 95 ? 4.984 -8.828 -9.188 1 98.44 95 ILE B N 1
ATOM 1743 C CA . ILE B 1 95 ? 4.641 -10.219 -9.461 1 98.44 95 ILE B CA 1
ATOM 1744 C C . ILE B 1 95 ? 3.152 -10.336 -9.781 1 98.44 95 ILE B C 1
ATOM 1746 O O . ILE B 1 95 ? 2.311 -9.812 -9.047 1 98.44 95 ILE B O 1
ATOM 1750 N N . ILE B 1 96 ? 2.887 -11.008 -10.867 1 98.62 96 ILE B N 1
ATOM 1751 C CA . ILE B 1 96 ? 1.503 -10.977 -11.328 1 98.62 96 ILE B CA 1
ATOM 1752 C C . ILE B 1 96 ? 1.035 -12.398 -11.648 1 98.62 96 ILE B C 1
ATOM 1754 O O . ILE B 1 96 ? 1.85 -13.32 -11.75 1 98.62 96 ILE B O 1
ATOM 1758 N N . LEU B 1 97 ? -0.251 -12.578 -11.641 1 98.56 97 LEU B N 1
ATOM 1759 C CA . LEU B 1 97 ? -0.941 -13.734 -12.195 1 98.56 97 LEU B CA 1
ATOM 1760 C C . LEU B 1 97 ? -1.623 -13.383 -13.508 1 98.56 97 LEU B C 1
ATOM 1762 O O . LEU B 1 97 ? -2.309 -12.359 -13.609 1 98.56 97 LEU B O 1
ATOM 1766 N N . LEU B 1 98 ? -1.445 -14.211 -14.477 1 97.75 98 LEU B N 1
ATOM 1767 C CA . LEU B 1 98 ? -2.17 -14.047 -15.734 1 97.75 98 LEU B CA 1
ATOM 1768 C C . LEU B 1 98 ? -3.535 -14.727 -15.664 1 97.75 98 LEU B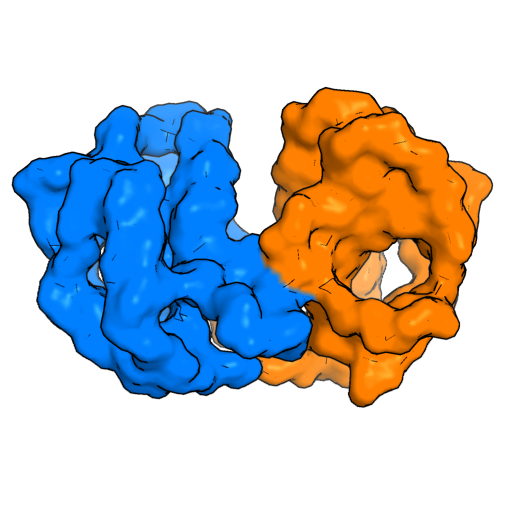 C 1
ATOM 1770 O O . LEU B 1 98 ? -3.754 -15.609 -14.836 1 97.75 98 LEU B O 1
ATOM 1774 N N . PRO B 1 99 ? -4.562 -14.281 -16.422 1 95.25 99 PRO B N 1
ATOM 1775 C CA . PRO B 1 99 ? -5.945 -14.742 -16.312 1 95.25 99 PRO B CA 1
ATOM 1776 C C . PRO B 1 99 ? -6.074 -16.266 -16.422 1 95.25 99 PRO B C 1
ATOM 1778 O O . PRO B 1 99 ? -6.879 -16.875 -15.727 1 95.25 99 PRO B O 1
ATOM 1781 N N . ASP B 1 100 ? -5.426 -16.922 -17.141 1 93.12 100 ASP B N 1
ATOM 1782 C CA . ASP B 1 100 ? -5.617 -18.359 -17.344 1 93.12 100 ASP B CA 1
ATOM 1783 C C . ASP B 1 100 ? -4.344 -19.125 -17.031 1 93.12 100 ASP B C 1
ATOM 1785 O O . ASP B 1 100 ? -4.055 -20.156 -17.656 1 93.12 100 ASP B O 1
ATOM 1789 N N . ASP B 1 101 ? -3.67 -18.578 -16.078 1 96.06 101 ASP B N 1
ATOM 1790 C CA . ASP B 1 101 ? -2.398 -19.203 -15.711 1 96.06 101 ASP B CA 1
ATOM 1791 C C . ASP B 1 101 ? -2.137 -19.062 -14.211 1 96.06 101 ASP B C 1
ATOM 1793 O O . ASP B 1 101 ? -2.316 -17.984 -13.641 1 96.06 101 ASP B O 1
ATOM 1797 N N . ASP B 1 102 ? -1.739 -20.125 -13.586 1 97.19 102 ASP B N 1
ATOM 1798 C CA . ASP B 1 102 ? -1.534 -20.125 -12.141 1 97.19 102 ASP B CA 1
ATOM 1799 C C . ASP B 1 102 ? -0.067 -19.875 -11.797 1 97.19 102 ASP B C 1
ATOM 1801 O O . ASP B 1 102 ? 0.292 -19.781 -10.617 1 97.19 102 ASP B O 1
ATOM 1805 N N . ALA B 1 103 ? 0.729 -19.781 -12.836 1 97.75 103 ALA B N 1
ATOM 1806 C CA . ALA B 1 103 ? 2.135 -19.469 -12.586 1 97.75 103 ALA B CA 1
ATOM 1807 C C . ALA B 1 103 ? 2.312 -18 -12.203 1 97.75 103 ALA B C 1
ATOM 1809 O O . ALA B 1 103 ? 1.514 -17.156 -12.594 1 97.75 103 ALA B O 1
ATOM 1810 N N . PHE B 1 104 ? 3.354 -17.781 -11.422 1 98.5 104 PHE B N 1
ATOM 1811 C CA . PHE B 1 104 ? 3.709 -16.406 -11.062 1 98.5 104 PHE B CA 1
ATOM 1812 C C . PHE B 1 104 ? 4.699 -15.82 -12.062 1 98.5 104 PHE B C 1
ATOM 1814 O O . PHE B 1 104 ? 5.637 -16.5 -12.484 1 98.5 104 PHE B O 1
ATOM 1821 N N . TYR B 1 105 ? 4.484 -14.578 -12.469 1 98.44 105 TYR B N 1
ATOM 1822 C CA . TYR B 1 105 ? 5.391 -13.906 -13.398 1 98.44 105 TYR B CA 1
ATOM 1823 C C . TYR B 1 105 ? 5.859 -12.57 -12.836 1 98.44 105 TYR B C 1
ATOM 1825 O O . TYR B 1 105 ? 5.094 -11.859 -12.188 1 98.44 105 TYR B O 1
ATOM 1833 N N . ILE B 1 106 ? 7.086 -12.281 -13.094 1 98.12 106 ILE B N 1
ATOM 1834 C CA . ILE B 1 106 ? 7.59 -10.93 -12.844 1 98.12 106 ILE B CA 1
ATOM 1835 C C . ILE B 1 106 ? 7.254 -10.031 -14.031 1 98.12 106 ILE B C 1
ATOM 1837 O O . ILE B 1 106 ? 7.594 -10.344 -15.172 1 98.12 106 ILE B O 1
ATOM 1841 N N . TRP B 1 107 ? 6.527 -9.023 -13.742 1 98.06 107 TRP B N 1
ATOM 1842 C CA . TRP B 1 107 ? 6.203 -7.984 -14.719 1 98.06 107 TRP B CA 1
ATOM 1843 C C . TRP B 1 107 ? 7.039 -6.73 -14.484 1 98.06 107 TRP B C 1
ATOM 1845 O O . TRP B 1 107 ? 7.09 -6.215 -13.367 1 98.06 107 TRP B O 1
ATOM 1855 N N . SER B 1 108 ? 7.746 -6.305 -15.555 1 95.88 108 SER B N 1
ATOM 1856 C CA . SER B 1 108 ? 8.578 -5.105 -15.484 1 95.88 108 SER B CA 1
ATOM 1857 C C . SER B 1 108 ? 7.836 -3.889 -16.031 1 95.88 108 SER B C 1
ATOM 1859 O O . SER B 1 108 ? 7.27 -3.939 -17.125 1 95.88 108 SER B O 1
ATOM 1861 N N . HIS B 1 109 ? 7.906 -2.795 -15.273 1 91.38 109 HIS B N 1
ATOM 1862 C CA . HIS B 1 109 ? 7.258 -1.574 -15.734 1 91.38 109 HIS B CA 1
ATOM 1863 C C . HIS B 1 109 ? 8.016 -0.957 -16.906 1 91.38 109 HIS B C 1
ATOM 1865 O O . HIS B 1 109 ? 7.5 -0.057 -17.578 1 91.38 109 HIS B O 1
ATOM 1871 N N . GLU B 1 110 ? 9.195 -1.377 -17.188 1 90.06 110 GLU B N 1
ATOM 1872 C CA . GLU B 1 110 ? 10 -0.886 -18.297 1 90.06 110 GLU B CA 1
ATOM 1873 C C . GLU B 1 110 ? 9.75 -1.709 -19.562 1 90.06 110 GLU B C 1
ATOM 1875 O O . GLU B 1 110 ? 10.523 -1.635 -20.516 1 90.06 110 GLU B O 1
ATOM 1880 N N . ASP B 1 111 ? 8.75 -2.453 -19.594 1 85.94 111 ASP B N 1
ATOM 1881 C CA . ASP B 1 111 ? 8.312 -3.205 -20.766 1 85.94 111 ASP B CA 1
ATOM 1882 C C . ASP B 1 111 ? 9.297 -4.32 -21.109 1 85.94 111 ASP B C 1
ATOM 1884 O O . ASP B 1 111 ? 9.625 -4.531 -22.266 1 85.94 111 ASP B O 1
ATOM 1888 N N . GLU B 1 112 ? 9.727 -5.027 -20.172 1 90.06 112 GLU B N 1
ATOM 1889 C CA . GLU B 1 112 ? 10.523 -6.234 -20.344 1 90.06 112 GLU B CA 1
ATOM 1890 C C . GLU B 1 112 ? 9.641 -7.48 -20.375 1 90.06 112 GLU B C 1
ATOM 1892 O O . GLU B 1 112 ? 8.484 -7.445 -19.938 1 90.06 112 GLU B O 1
ATOM 1897 N N . PRO B 1 113 ? 10.133 -8.523 -21.047 1 93.38 113 PRO B N 1
ATOM 1898 C CA . PRO B 1 113 ? 9.352 -9.758 -21.109 1 93.38 113 PRO B CA 1
ATOM 1899 C C . PRO B 1 113 ? 9.031 -10.312 -19.719 1 93.38 113 PRO B C 1
ATOM 1901 O O . PRO B 1 113 ? 9.82 -10.141 -18.781 1 93.38 113 PRO B O 1
ATOM 1904 N N . LEU B 1 114 ? 7.855 -10.93 -19.656 1 96.81 114 LEU B N 1
ATOM 1905 C CA . LEU B 1 114 ? 7.477 -11.602 -18.422 1 96.81 114 LEU B CA 1
ATOM 1906 C C . LEU B 1 114 ? 8.461 -12.719 -18.094 1 96.81 114 LEU B C 1
ATOM 1908 O O . LEU B 1 114 ? 8.891 -13.461 -18.984 1 96.81 114 LEU B O 1
ATOM 1912 N N . ILE B 1 115 ? 8.781 -12.852 -16.844 1 97.5 115 ILE B N 1
ATOM 1913 C CA . ILE B 1 115 ? 9.648 -13.93 -16.359 1 97.5 115 ILE B CA 1
ATOM 1914 C C . ILE B 1 115 ? 8.906 -14.773 -15.328 1 97.5 115 ILE B C 1
ATOM 1916 O O . ILE B 1 115 ? 8.445 -14.25 -14.312 1 97.5 115 ILE B O 1
ATOM 1920 N N . GLU B 1 116 ? 8.797 -16.016 -15.648 1 98.12 116 GLU B N 1
ATOM 1921 C CA . GLU B 1 116 ? 8.164 -16.906 -14.672 1 98.12 116 GLU B CA 1
ATOM 1922 C C . GLU B 1 116 ? 9 -17 -13.398 1 98.12 116 GLU B C 1
ATOM 1924 O O . GLU B 1 116 ? 10.227 -17.031 -13.461 1 98.12 116 GLU B O 1
ATOM 1929 N N . THR B 1 117 ? 8.32 -17.078 -12.211 1 98.25 117 THR B N 1
ATOM 1930 C CA . THR B 1 117 ? 9.031 -17.141 -10.938 1 98.25 117 THR B CA 1
ATOM 1931 C C . THR B 1 117 ? 8.242 -17.938 -9.906 1 98.25 117 THR B C 1
ATOM 1933 O O . THR B 1 117 ? 7.277 -18.625 -10.258 1 98.25 117 THR B O 1
ATOM 1936 N N . GLU B 1 118 ? 8.758 -18.016 -8.688 1 96.25 118 GLU B N 1
ATOM 1937 C CA . GLU B 1 118 ? 8.109 -18.656 -7.551 1 96.25 118 GLU B CA 1
ATOM 1938 C C . GLU B 1 118 ? 8.094 -17.734 -6.332 1 96.25 118 GLU B C 1
ATOM 1940 O O . GLU B 1 118 ? 8.805 -16.734 -6.297 1 96.25 118 GLU B O 1
ATOM 1945 N N . LEU B 1 119 ? 7.207 -18 -5.465 1 95.25 119 LEU B N 1
ATOM 1946 C CA . LEU B 1 119 ? 7.117 -17.25 -4.215 1 95.25 119 LEU B CA 1
ATOM 1947 C C . LEU B 1 119 ? 7.445 -18.141 -3.021 1 95.25 119 LEU B C 1
ATOM 1949 O O . LEU B 1 119 ? 6.906 -19.25 -2.895 1 95.25 119 LEU B O 1
ATOM 1953 N N . GLU B 1 120 ? 8.352 -17.672 -2.273 1 93.06 120 GLU B N 1
ATOM 1954 C CA . GLU B 1 120 ? 8.703 -18.359 -1.036 1 93.06 120 GLU B CA 1
ATOM 1955 C C . GLU B 1 120 ? 8.734 -17.391 0.146 1 93.06 120 GLU B C 1
ATOM 1957 O O . GLU B 1 120 ? 8.891 -16.188 -0.034 1 93.06 120 GLU B O 1
ATOM 1962 N N . ASP B 1 121 ? 8.516 -17.906 1.331 1 88.88 121 ASP B N 1
ATOM 1963 C CA . ASP B 1 121 ? 8.578 -17.062 2.52 1 88.88 121 ASP B CA 1
ATOM 1964 C C . ASP B 1 121 ? 9.992 -16.531 2.746 1 88.88 121 ASP B C 1
ATOM 1966 O O . ASP B 1 121 ? 10.969 -17.266 2.555 1 88.88 121 ASP B O 1
ATOM 1970 N N . ALA B 1 122 ? 9.984 -15.32 2.998 1 80.06 122 ALA B N 1
ATOM 1971 C CA . ALA B 1 122 ? 11.273 -14.711 3.299 1 80.06 122 ALA B CA 1
ATOM 1972 C C . ALA B 1 122 ? 11.836 -15.242 4.617 1 80.06 122 ALA B C 1
ATOM 1974 O O . ALA B 1 122 ? 11.086 -15.516 5.555 1 80.06 122 ALA B O 1
#

pLDDT: mean 95.01, std 4.61, range [64.44, 98.62]

Secondary structure (DSSP, 8-state):
--B---HHHHHHHHHHHTSPPPHHHHHHHHHSBSEEEE-TT--EEEEPPPP--SSHHHHHHTTT-HHHHHHHHTTSTTPPTT-EEEEE-SSS-EEEE-TT--SEEEEPTT-PPPEEE--EE-/--B---HHHHHHHHHHHTSPPPHHHHHHHHHSBSEEEE-TT--EEEEPPPP--SSHHHHHHTTT-HHHHHHHHTTSTTPPTT-EEEEE-SSS-EEEE-TT--SEEEEPTT-PPPEEE--EE-